Protein AF-A0A7S4QQV4-F1 (afdb_monomer)

Structure (mmCIF, N/CA/C/O backbone):
data_AF-A0A7S4QQV4-F1
#
_entry.id   AF-A0A7S4QQV4-F1
#
loop_
_atom_site.group_PDB
_atom_site.id
_atom_site.type_symbol
_atom_site.label_atom_id
_atom_site.label_alt_id
_atom_site.label_comp_id
_atom_site.label_asym_id
_atom_site.label_entity_id
_atom_site.label_seq_id
_atom_site.pdbx_PDB_ins_code
_atom_site.Cartn_x
_atom_site.Cartn_y
_atom_site.Cartn_z
_atom_site.occupancy
_atom_site.B_iso_or_equiv
_atom_site.auth_seq_id
_atom_site.auth_comp_id
_atom_site.auth_asym_id
_atom_site.auth_atom_id
_atom_site.pdbx_PDB_model_num
ATOM 1 N N . LYS A 1 1 ? 41.616 9.101 17.009 1.00 33.91 1 LYS A N 1
ATOM 2 C CA . LYS A 1 1 ? 41.707 9.325 18.476 1.00 33.91 1 LYS A CA 1
ATOM 3 C C . LYS A 1 1 ? 40.760 8.335 19.153 1.00 33.91 1 LYS A C 1
ATOM 5 O O . LYS A 1 1 ? 39.609 8.286 18.747 1.00 33.91 1 LYS A O 1
ATOM 10 N N . ARG A 1 2 ? 41.244 7.472 20.060 1.00 25.61 2 ARG A N 1
ATOM 11 C CA . ARG A 1 2 ? 40.392 6.509 20.790 1.00 25.61 2 ARG A CA 1
ATOM 12 C C . ARG A 1 2 ? 39.572 7.265 21.840 1.00 25.61 2 ARG A C 1
ATOM 14 O O . ARG A 1 2 ? 40.130 8.108 22.536 1.00 25.61 2 ARG A O 1
ATOM 21 N N . TRP A 1 3 ? 38.277 6.981 21.909 1.00 26.78 3 TRP A N 1
ATOM 22 C CA . TRP A 1 3 ? 37.362 7.561 22.891 1.00 26.78 3 TRP A CA 1
ATOM 23 C C . TRP A 1 3 ? 37.601 6.956 24.286 1.00 26.78 3 TRP A C 1
ATOM 25 O O . TRP A 1 3 ? 37.994 5.788 24.371 1.00 26.78 3 TRP A O 1
ATOM 35 N N . PRO A 1 4 ? 37.379 7.714 25.376 1.00 30.25 4 PRO A N 1
ATOM 36 C CA . PRO A 1 4 ? 37.416 7.167 26.727 1.00 30.25 4 PRO A CA 1
ATOM 37 C C . PRO A 1 4 ? 36.242 6.193 26.959 1.00 30.25 4 PRO A C 1
ATOM 39 O O . PRO A 1 4 ? 35.187 6.337 26.338 1.00 30.25 4 PRO A O 1
ATOM 42 N N . PRO A 1 5 ? 36.400 5.193 27.844 1.00 30.41 5 PRO A N 1
ATOM 43 C CA . PRO A 1 5 ? 35.347 4.228 28.134 1.00 30.41 5 PRO A CA 1
ATOM 44 C C . PRO A 1 5 ? 34.162 4.896 28.846 1.00 30.41 5 PRO A C 1
ATOM 46 O O . PRO A 1 5 ? 34.333 5.555 29.873 1.00 30.41 5 PRO A O 1
ATOM 49 N N . VAL A 1 6 ? 32.955 4.683 28.319 1.00 38.72 6 VAL A N 1
ATOM 50 C CA . VAL A 1 6 ? 31.692 5.091 28.952 1.00 38.72 6 VAL A CA 1
ATOM 51 C C . VAL A 1 6 ? 31.516 4.315 30.264 1.00 38.72 6 VAL A C 1
ATOM 53 O O . VAL A 1 6 ? 31.587 3.083 30.277 1.00 38.72 6 VAL A O 1
ATOM 56 N N . ARG A 1 7 ? 31.306 5.023 31.382 1.00 39.28 7 ARG A N 1
ATOM 57 C CA . ARG A 1 7 ? 30.950 4.408 32.671 1.00 39.28 7 ARG A CA 1
ATOM 58 C C . ARG A 1 7 ? 29.445 4.149 32.695 1.00 39.28 7 ARG A C 1
ATOM 60 O O . ARG A 1 7 ? 28.667 5.071 32.500 1.00 39.28 7 ARG A O 1
ATOM 67 N N . TRP A 1 8 ? 29.054 2.903 32.937 1.00 42.38 8 TRP A N 1
ATOM 68 C CA . TRP A 1 8 ? 27.655 2.530 33.147 1.00 42.38 8 TRP A CA 1
ATOM 69 C C . TRP A 1 8 ? 27.230 2.852 34.589 1.00 42.38 8 TRP A C 1
ATOM 71 O O . TRP A 1 8 ? 28.060 2.695 35.493 1.00 42.38 8 TRP A O 1
ATOM 81 N N . PRO A 1 9 ? 25.965 3.250 34.832 1.00 49.31 9 PRO A N 1
ATOM 82 C CA . PRO A 1 9 ? 25.438 3.401 36.185 1.00 49.31 9 PRO A CA 1
ATOM 83 C C . PRO A 1 9 ? 25.629 2.100 36.970 1.00 49.31 9 PRO A C 1
ATOM 85 O O . PRO A 1 9 ? 25.371 1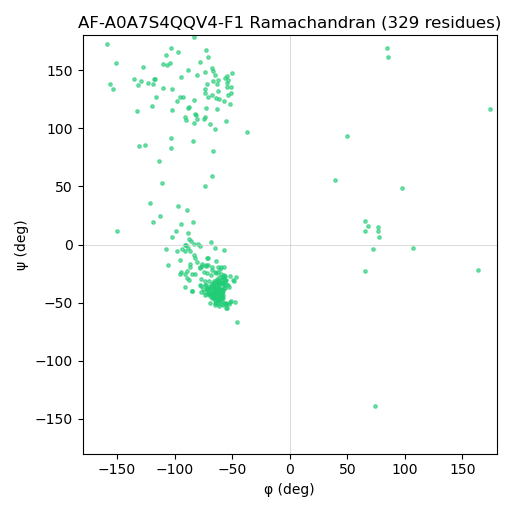.024 36.437 1.00 49.31 9 PRO A O 1
ATOM 88 N N . ALA A 1 10 ? 26.024 2.173 38.245 1.00 51.59 10 ALA A N 1
ATOM 89 C CA . ALA A 1 10 ? 26.296 0.992 39.084 1.00 51.59 10 ALA A CA 1
ATOM 90 C C . ALA A 1 10 ? 25.103 0.014 39.201 1.00 51.59 10 ALA A C 1
ATOM 92 O O . ALA A 1 10 ? 25.276 -1.155 39.530 1.00 51.59 10 ALA A O 1
ATOM 93 N N . GLN A 1 11 ? 23.898 0.499 38.898 1.00 48.03 11 GLN A N 1
ATOM 94 C CA . GLN A 1 11 ? 22.634 -0.241 38.890 1.00 48.03 11 GLN A CA 1
ATOM 95 C C . GLN A 1 11 ? 22.470 -1.124 37.635 1.00 48.03 11 GLN A C 1
ATOM 97 O O . GLN A 1 11 ? 21.681 -2.065 37.627 1.00 48.03 11 GLN A O 1
ATOM 102 N N . CYS A 1 12 ? 23.234 -0.835 36.580 1.00 41.94 12 CYS A N 1
ATOM 103 C CA . CYS A 1 12 ? 23.318 -1.587 35.335 1.00 41.94 12 CYS A CA 1
ATOM 104 C C . CYS A 1 12 ? 24.618 -2.394 35.364 1.00 41.94 12 CYS A C 1
ATOM 106 O O . CYS A 1 12 ? 25.652 -1.948 34.868 1.00 41.94 12 CYS A O 1
ATOM 108 N N . GLY A 1 13 ? 24.601 -3.562 36.013 1.00 44.75 13 GLY A N 1
ATOM 109 C CA . GLY A 1 13 ? 25.763 -4.455 36.041 1.00 44.75 13 GLY A CA 1
ATOM 110 C C . GLY A 1 13 ? 26.326 -4.701 34.632 1.00 44.75 13 GLY A C 1
ATOM 111 O O . GLY A 1 13 ? 25.579 -4.717 33.652 1.00 44.75 13 GLY A O 1
ATOM 112 N N . ARG A 1 14 ? 27.651 -4.885 34.510 1.00 43.28 14 ARG A N 1
ATOM 113 C CA . ARG A 1 14 ? 28.279 -5.242 33.224 1.00 43.28 14 ARG A CA 1
ATOM 114 C C . ARG A 1 14 ? 27.585 -6.493 32.670 1.00 43.28 14 ARG A C 1
ATOM 116 O O . ARG A 1 14 ? 27.496 -7.475 33.409 1.00 43.28 14 ARG A O 1
ATOM 123 N N . PRO A 1 15 ? 27.117 -6.504 31.410 1.00 38.41 15 PRO A N 1
ATOM 124 C CA . PRO A 1 15 ? 26.446 -7.676 30.881 1.00 38.41 15 PRO A CA 1
ATOM 125 C C . PRO A 1 15 ? 27.476 -8.797 30.710 1.00 38.41 15 PRO A C 1
ATOM 127 O O . PRO A 1 15 ? 28.270 -8.798 29.772 1.00 38.41 15 PRO A O 1
ATOM 130 N N . ALA A 1 16 ? 27.459 -9.774 31.617 1.00 35.25 16 ALA A N 1
ATOM 131 C CA . ALA A 1 16 ? 27.785 -11.134 31.221 1.00 35.25 16 ALA A CA 1
ATOM 132 C C . ALA A 1 16 ? 26.724 -11.557 30.192 1.00 35.25 16 ALA A C 1
ATOM 134 O O . ALA A 1 16 ? 25.561 -11.180 30.334 1.00 35.25 16 ALA A O 1
ATOM 135 N N . MET A 1 17 ? 27.108 -12.298 29.150 1.00 30.77 17 MET A N 1
ATOM 136 C CA . MET A 1 17 ? 26.204 -12.809 28.107 1.00 30.77 17 MET A CA 1
ATOM 137 C C . MET A 1 17 ? 25.222 -13.868 28.655 1.00 30.77 17 MET A C 1
ATOM 139 O O . MET A 1 17 ? 25.192 -15.008 28.205 1.00 30.77 17 MET A O 1
ATOM 143 N N . ALA A 1 18 ? 24.416 -13.506 29.648 1.00 33.41 18 ALA A N 1
ATOM 144 C CA . ALA A 1 18 ? 23.331 -14.292 30.204 1.00 33.41 18 ALA A CA 1
ATOM 145 C C . ALA A 1 18 ? 22.087 -13.400 30.298 1.00 33.41 18 ALA A C 1
ATOM 147 O O . ALA A 1 18 ? 22.175 -12.223 30.640 1.00 33.41 18 ALA A O 1
ATOM 148 N N . ARG A 1 19 ? 20.942 -13.978 29.919 1.00 39.19 19 ARG A N 1
ATOM 149 C CA . ARG A 1 19 ? 19.630 -13.350 29.681 1.00 39.19 19 ARG A CA 1
ATOM 150 C C . ARG A 1 19 ? 19.308 -12.205 30.653 1.00 39.19 19 ARG A C 1
ATOM 152 O O . ARG A 1 19 ? 18.774 -12.431 31.734 1.00 39.19 19 ARG A O 1
ATOM 159 N N . VAL A 1 20 ? 19.566 -10.972 30.223 1.00 37.84 20 VAL A N 1
ATOM 160 C CA . VAL A 1 20 ? 19.028 -9.771 30.868 1.00 37.84 20 VAL A CA 1
ATOM 161 C C . VAL A 1 20 ? 17.532 -9.725 30.561 1.00 37.84 20 VAL A C 1
ATOM 163 O O . VAL A 1 20 ? 17.135 -9.851 29.401 1.00 37.84 20 VAL A O 1
ATOM 166 N N . SER A 1 21 ? 16.691 -9.597 31.589 1.00 43.44 21 SER A N 1
ATOM 167 C CA . SER A 1 21 ? 15.247 -9.461 31.387 1.00 43.44 21 SER A CA 1
ATOM 168 C C . SER A 1 21 ? 14.944 -8.151 30.646 1.00 43.44 21 SER A C 1
ATOM 170 O O . SER A 1 21 ? 15.629 -7.137 30.812 1.00 43.44 21 SER A O 1
ATOM 172 N N . THR A 1 22 ? 13.917 -8.164 29.800 1.00 50.66 22 THR A N 1
ATOM 173 C CA . THR A 1 22 ? 13.513 -7.038 28.936 1.00 50.66 22 THR A CA 1
ATOM 174 C C . THR A 1 22 ? 13.233 -5.749 29.718 1.00 50.66 22 THR A C 1
ATOM 176 O O . THR A 1 22 ? 13.536 -4.656 29.235 1.00 50.66 22 THR A O 1
ATOM 179 N N . SER A 1 23 ? 12.754 -5.865 30.959 1.00 48.62 23 SER A N 1
ATOM 180 C CA . SER A 1 23 ? 12.536 -4.734 31.868 1.00 48.62 23 SER A CA 1
ATOM 181 C C . SER A 1 23 ? 13.839 -4.039 32.283 1.00 48.62 23 SER A C 1
ATOM 183 O O . SER A 1 23 ? 13.881 -2.811 32.370 1.00 48.62 23 SER A O 1
ATOM 185 N N . SER A 1 24 ? 14.925 -4.791 32.484 1.00 48.84 24 SER A N 1
ATOM 186 C CA . SER A 1 24 ? 16.225 -4.241 32.892 1.00 48.84 24 SER A CA 1
ATOM 187 C C . SER A 1 24 ? 16.922 -3.481 31.759 1.00 48.84 24 SER A C 1
ATOM 189 O O . SER A 1 24 ? 17.545 -2.451 32.007 1.00 48.84 24 SER A O 1
ATOM 191 N N . ALA A 1 25 ? 16.767 -3.921 30.505 1.00 50.09 25 ALA A N 1
ATOM 192 C CA . ALA A 1 25 ? 17.329 -3.222 29.346 1.00 50.09 25 ALA A CA 1
ATOM 193 C C . ALA A 1 25 ? 16.650 -1.859 29.104 1.00 50.09 25 ALA A C 1
ATOM 195 O O . ALA A 1 25 ? 17.336 -0.849 28.942 1.00 50.09 25 ALA A O 1
ATOM 196 N N . CYS A 1 26 ? 15.311 -1.802 29.157 1.00 51.19 26 CYS A N 1
ATOM 197 C CA . CYS A 1 26 ? 14.565 -0.543 29.046 1.00 51.19 26 CYS A CA 1
ATOM 198 C C . CYS A 1 26 ? 14.906 0.437 30.179 1.00 51.19 26 CYS A C 1
ATOM 200 O O . CYS A 1 26 ? 15.004 1.641 29.939 1.00 51.19 26 CYS A O 1
ATOM 202 N N . LEU A 1 27 ? 15.111 -0.065 31.402 1.00 58.28 27 LEU A N 1
ATOM 203 C CA . LEU A 1 27 ? 15.523 0.761 32.535 1.00 58.28 27 LEU A CA 1
ATOM 204 C C . LEU A 1 27 ? 16.923 1.354 32.316 1.00 58.28 27 LEU A C 1
ATOM 206 O O . LEU A 1 27 ? 17.097 2.559 32.473 1.00 58.28 27 LEU A O 1
ATOM 210 N N . CYS A 1 28 ? 17.896 0.551 31.879 1.00 57.25 28 CYS A N 1
ATOM 211 C CA . CYS A 1 28 ? 19.260 1.029 31.635 1.00 57.25 28 CYS A CA 1
ATOM 212 C C . CYS A 1 28 ? 19.347 2.067 30.509 1.00 57.25 28 CYS A C 1
ATOM 214 O O . CYS A 1 28 ? 20.119 3.015 30.614 1.00 57.25 28 CYS A O 1
ATOM 216 N N . LEU A 1 29 ? 18.520 1.950 29.471 1.00 59.22 29 LEU A N 1
ATOM 217 C CA . LEU A 1 29 ? 18.439 2.936 28.390 1.00 59.22 29 LEU A CA 1
ATOM 218 C C . LEU A 1 29 ? 17.764 4.248 28.808 1.00 59.22 29 LEU A C 1
ATOM 220 O O . LEU A 1 29 ? 18.229 5.324 28.434 1.00 59.22 29 LEU A O 1
ATOM 224 N N . ARG A 1 30 ? 16.720 4.183 29.644 1.00 59.09 30 ARG A N 1
ATOM 225 C CA . ARG A 1 30 ? 16.121 5.380 30.260 1.00 59.09 30 ARG A CA 1
ATOM 226 C C . ARG A 1 30 ? 17.101 6.083 31.195 1.00 59.09 30 ARG A C 1
ATOM 228 O O . ARG A 1 30 ? 17.176 7.308 31.180 1.00 59.09 30 ARG A O 1
ATOM 235 N N . LEU A 1 31 ? 17.869 5.318 31.971 1.00 67.50 31 LEU A N 1
ATOM 236 C CA . LEU A 1 31 ? 18.914 5.858 32.840 1.00 67.50 31 LEU A CA 1
ATOM 237 C C . LEU A 1 31 ? 20.045 6.491 32.022 1.00 67.50 31 LEU A C 1
ATOM 239 O O . LEU A 1 31 ? 20.431 7.612 32.326 1.00 67.50 31 LEU A O 1
ATOM 243 N N . ALA A 1 32 ? 20.502 5.843 30.947 1.00 68.38 32 ALA A N 1
ATOM 244 C CA . ALA A 1 32 ? 21.525 6.390 30.056 1.00 68.38 32 ALA A CA 1
ATOM 245 C C . ALA A 1 32 ? 21.064 7.679 29.351 1.00 68.38 32 ALA A C 1
ATOM 247 O O . ALA A 1 32 ? 21.814 8.650 29.303 1.00 68.38 32 ALA A O 1
ATOM 248 N N . ALA A 1 33 ? 19.817 7.732 28.869 1.00 65.69 33 ALA A N 1
ATOM 249 C CA . ALA A 1 33 ? 19.244 8.944 28.280 1.00 65.69 33 ALA A CA 1
ATOM 250 C C . ALA A 1 33 ? 19.088 10.071 29.316 1.00 65.69 33 ALA A C 1
ATOM 252 O O . ALA A 1 33 ? 19.400 11.225 29.032 1.00 65.69 33 ALA A O 1
ATOM 253 N N . GLY A 1 34 ? 18.658 9.737 30.538 1.00 70.44 34 GLY A N 1
ATOM 254 C CA . GLY A 1 34 ? 18.537 10.695 31.636 1.00 70.44 34 GLY A CA 1
ATOM 255 C C . GLY A 1 34 ? 19.882 11.186 32.182 1.00 70.44 34 GLY A C 1
ATOM 256 O O . GLY A 1 34 ? 19.968 12.317 32.654 1.00 70.44 34 GLY A O 1
ATOM 257 N N . GLU A 1 35 ? 20.934 10.366 32.146 1.00 70.12 35 GLU A N 1
ATOM 258 C CA . GLU A 1 35 ? 22.299 10.787 32.487 1.00 70.12 35 GLU A CA 1
ATOM 259 C C . GLU A 1 35 ? 22.932 11.628 31.380 1.00 70.12 35 GLU A C 1
ATOM 261 O O . GLU A 1 35 ? 23.572 12.627 31.692 1.00 70.12 35 GLU A O 1
ATOM 266 N N . LEU A 1 36 ? 22.690 11.309 30.104 1.00 69.06 36 LEU A N 1
ATOM 267 C CA . LEU A 1 36 ? 23.129 12.142 28.983 1.00 69.06 36 LEU A CA 1
ATOM 268 C C . LEU A 1 36 ? 22.452 13.520 29.010 1.00 69.06 36 LEU A C 1
ATOM 270 O O . LEU A 1 36 ? 23.128 14.536 28.874 1.00 69.06 36 LEU A O 1
ATOM 274 N N . ALA A 1 37 ? 21.139 13.567 29.251 1.00 65.31 37 ALA A N 1
ATOM 275 C CA . ALA A 1 37 ? 20.398 14.820 29.383 1.00 65.31 37 ALA A CA 1
ATOM 276 C C . ALA A 1 37 ? 20.910 15.674 30.558 1.00 65.31 37 ALA A C 1
ATOM 278 O O . ALA A 1 37 ? 21.088 16.880 30.402 1.00 65.31 37 ALA A O 1
ATOM 279 N N . ARG A 1 38 ? 21.209 15.050 31.708 1.00 69.06 38 ARG A N 1
ATOM 280 C CA . ARG A 1 38 ? 21.822 15.734 32.862 1.00 69.06 38 ARG A CA 1
ATOM 281 C C . ARG A 1 38 ? 23.237 16.223 32.560 1.00 69.06 38 ARG A C 1
ATOM 283 O O . ARG A 1 38 ? 23.543 17.379 32.815 1.00 69.06 38 ARG A O 1
ATOM 290 N N . ALA A 1 39 ? 24.073 15.398 31.934 1.00 69.12 39 ALA A N 1
ATOM 291 C CA . ALA A 1 39 ? 25.435 15.781 31.563 1.00 69.12 39 ALA A CA 1
ATOM 292 C C . ALA A 1 39 ? 25.477 16.957 30.566 1.00 69.12 39 ALA A C 1
ATOM 294 O O . ALA A 1 39 ? 26.389 17.785 30.618 1.00 69.12 39 ALA A O 1
ATOM 295 N N . LEU A 1 40 ? 24.486 17.042 29.673 1.00 65.25 40 LEU A N 1
ATOM 296 C CA . LEU A 1 40 ? 24.301 18.177 28.767 1.00 65.25 40 LEU A CA 1
ATOM 297 C C . LEU A 1 40 ? 23.800 19.429 29.505 1.00 65.25 40 LEU A C 1
ATOM 299 O O . LEU A 1 40 ? 24.322 20.513 29.252 1.00 65.25 40 LEU A O 1
ATOM 303 N N . ALA A 1 41 ? 22.843 19.289 30.428 1.00 69.75 41 ALA A N 1
ATOM 304 C CA . ALA A 1 41 ? 22.313 20.401 31.225 1.00 69.75 41 ALA A CA 1
ATOM 305 C C . ALA A 1 41 ? 23.367 21.013 32.165 1.00 69.75 41 ALA A C 1
ATOM 307 O O . ALA A 1 41 ? 23.454 22.233 32.287 1.00 69.75 41 ALA A O 1
ATOM 308 N N . ASP A 1 42 ? 24.212 20.174 32.761 1.00 76.31 42 ASP A N 1
ATOM 309 C CA . ASP A 1 42 ? 25.228 20.589 33.732 1.00 76.31 42 ASP A CA 1
ATOM 310 C C . ASP A 1 42 ? 26.544 21.038 33.062 1.00 76.31 42 ASP A C 1
ATOM 312 O O . ASP A 1 42 ? 27.533 21.315 33.740 1.00 76.31 42 ASP A O 1
ATOM 316 N N . GLY A 1 43 ? 26.604 21.065 31.723 1.00 70.44 43 GLY A N 1
ATOM 317 C CA . GLY A 1 43 ? 27.800 21.456 30.964 1.00 70.44 43 GLY A CA 1
ATOM 318 C C . GLY A 1 43 ? 28.999 20.509 31.127 1.00 70.44 43 GLY A C 1
ATOM 319 O O . GLY A 1 43 ? 30.109 20.833 30.703 1.00 70.44 43 GLY A O 1
ATOM 320 N N . THR A 1 44 ? 28.795 19.331 31.724 1.00 73.94 44 THR A N 1
ATOM 321 C CA . THR A 1 44 ? 29.854 18.347 32.009 1.00 73.94 44 THR A CA 1
ATOM 322 C C . THR A 1 44 ? 30.195 17.474 30.802 1.00 73.94 44 THR A C 1
ATOM 324 O O . THR A 1 44 ? 31.249 16.836 30.780 1.00 73.94 44 THR A O 1
ATOM 327 N N . ALA A 1 45 ? 29.380 17.511 29.743 1.00 70.44 45 ALA A N 1
ATOM 328 C CA . ALA A 1 45 ? 29.677 16.939 28.429 1.00 70.44 45 ALA A CA 1
ATOM 329 C C . ALA A 1 45 ? 30.723 17.770 27.646 1.00 70.44 45 ALA A C 1
ATOM 331 O O . ALA A 1 45 ? 30.524 18.133 26.484 1.00 70.44 45 ALA A O 1
ATOM 332 N N . ALA A 1 46 ? 31.851 18.090 28.290 1.00 53.62 46 ALA A N 1
ATOM 333 C CA . ALA A 1 46 ? 32.950 18.888 27.755 1.00 53.62 46 ALA A CA 1
ATOM 334 C C . ALA A 1 46 ? 33.652 18.152 26.596 1.00 53.62 46 ALA A C 1
ATOM 336 O O . ALA A 1 46 ? 34.677 17.497 26.757 1.00 53.62 46 ALA A O 1
ATOM 337 N N . GLY A 1 47 ? 33.059 18.226 25.410 1.00 61.59 47 GLY A N 1
ATOM 338 C CA . GLY A 1 47 ? 33.534 17.547 24.204 1.00 61.59 47 GLY A CA 1
ATOM 339 C C . GLY A 1 47 ? 32.485 17.460 23.098 1.00 61.59 47 GLY A C 1
ATOM 340 O O . GLY A 1 47 ? 32.856 17.367 21.934 1.00 61.59 47 GLY A O 1
ATOM 341 N N . LEU A 1 48 ? 31.199 17.566 23.444 1.00 56.72 48 LEU A N 1
ATOM 342 C CA . LEU A 1 48 ? 30.084 17.588 22.499 1.00 56.72 48 LEU A CA 1
ATOM 343 C C . LEU A 1 48 ? 29.595 19.034 22.358 1.00 56.72 48 LEU A C 1
ATOM 345 O O . LEU A 1 48 ? 28.798 19.504 23.164 1.00 56.72 48 LEU A O 1
ATOM 349 N N . ARG A 1 49 ? 30.123 19.787 21.385 1.00 52.12 49 ARG A N 1
ATOM 350 C CA . ARG A 1 49 ? 29.656 21.159 21.111 1.00 52.12 49 ARG A CA 1
ATOM 351 C C . ARG A 1 49 ? 28.748 21.173 19.882 1.00 52.12 49 ARG A C 1
ATOM 353 O O . ARG A 1 49 ? 29.119 20.649 18.841 1.00 52.12 49 ARG A O 1
ATOM 360 N N . GLY A 1 50 ? 27.612 21.863 19.979 1.00 63.78 50 GLY A N 1
ATOM 361 C CA . GLY A 1 50 ? 26.765 22.198 18.829 1.00 63.78 50 GLY A CA 1
ATOM 362 C C . GLY A 1 50 ? 25.954 21.025 18.269 1.00 63.78 50 GLY A C 1
ATOM 363 O O . GLY A 1 50 ? 25.380 20.249 19.032 1.00 63.78 50 GLY A O 1
ATOM 364 N N . ALA A 1 51 ? 25.885 20.935 16.935 1.00 51.81 51 ALA A N 1
ATOM 365 C CA . ALA A 1 51 ? 25.041 20.001 16.179 1.00 51.81 51 ALA A CA 1
ATOM 366 C C . ALA A 1 51 ? 25.182 18.526 16.611 1.00 51.81 51 ALA A C 1
ATOM 368 O O . ALA A 1 51 ? 24.205 17.787 16.540 1.00 51.81 51 ALA A O 1
ATOM 369 N N . ASP A 1 52 ? 26.338 18.126 17.148 1.00 62.31 52 ASP A N 1
ATOM 370 C CA . ASP A 1 52 ? 26.595 16.763 17.628 1.00 62.31 52 ASP A CA 1
ATOM 371 C C . ASP A 1 52 ? 25.750 16.380 18.855 1.00 62.31 52 ASP A C 1
ATOM 373 O O . ASP A 1 52 ? 25.349 15.228 18.993 1.00 62.31 52 ASP A O 1
ATOM 377 N N . ALA A 1 53 ? 25.439 17.328 19.747 1.00 58.66 53 ALA A N 1
ATOM 378 C CA . ALA A 1 53 ? 24.626 17.053 20.935 1.00 58.66 53 ALA A CA 1
ATOM 379 C C . ALA A 1 53 ? 23.132 16.929 20.595 1.00 58.66 53 ALA A C 1
ATOM 381 O O . ALA A 1 53 ? 22.466 16.030 21.102 1.00 58.66 53 ALA A O 1
ATOM 382 N N . ALA A 1 54 ? 22.622 17.794 19.710 1.00 58.09 54 ALA A N 1
ATOM 383 C CA . ALA A 1 54 ? 21.251 17.700 19.204 1.00 58.09 54 ALA A CA 1
ATOM 384 C C . ALA A 1 54 ? 21.053 16.401 18.409 1.00 58.09 54 ALA A C 1
ATOM 386 O O . ALA A 1 54 ? 20.126 15.648 18.684 1.00 58.09 54 ALA A O 1
ATOM 387 N N . HIS A 1 55 ? 22.006 16.072 17.532 1.00 63.75 55 HIS A N 1
ATOM 388 C CA . HIS A 1 55 ? 21.992 14.826 16.775 1.00 63.75 55 HIS A CA 1
ATOM 389 C C . HIS A 1 55 ? 22.048 13.585 17.681 1.00 63.75 55 HIS A C 1
ATOM 391 O O . HIS A 1 55 ? 21.338 12.614 17.439 1.00 63.75 55 HIS A O 1
ATOM 397 N N . LEU A 1 56 ? 22.833 13.608 18.766 1.00 59.84 56 LEU A N 1
ATOM 398 C CA . LEU A 1 56 ? 22.854 12.513 19.744 1.00 59.84 56 LEU A CA 1
ATOM 399 C C . LEU A 1 56 ? 21.557 12.402 20.555 1.00 59.84 56 LEU A C 1
ATOM 401 O O . LEU A 1 56 ? 21.149 11.285 20.865 1.00 59.84 56 LEU A O 1
ATOM 405 N N . ILE A 1 57 ? 20.904 13.516 20.900 1.00 63.81 57 ILE A N 1
ATOM 406 C CA . ILE A 1 57 ? 19.578 13.497 21.540 1.00 63.81 57 ILE A CA 1
ATOM 407 C C . ILE A 1 57 ? 18.549 12.862 20.601 1.00 63.81 57 ILE A C 1
ATOM 409 O O . ILE A 1 57 ? 17.792 12.000 21.049 1.00 63.81 57 ILE A O 1
ATOM 413 N N . ASP A 1 58 ? 18.567 13.225 19.319 1.00 60.81 58 ASP A N 1
ATOM 414 C CA . ASP A 1 58 ? 17.678 12.651 18.307 1.00 60.81 58 ASP A CA 1
ATOM 415 C C . ASP A 1 58 ? 17.938 11.144 18.145 1.00 60.81 58 ASP A C 1
ATOM 417 O O . ASP A 1 58 ? 17.012 10.344 18.282 1.00 60.81 58 ASP A O 1
ATOM 421 N N . ILE A 1 59 ? 19.206 10.728 18.017 1.00 64.62 59 ILE A N 1
ATOM 422 C CA . ILE A 1 59 ? 19.602 9.308 17.947 1.00 64.62 59 ILE A CA 1
ATOM 423 C C . ILE A 1 59 ? 19.149 8.535 19.196 1.00 64.62 59 ILE A C 1
ATOM 425 O O . ILE A 1 59 ? 18.631 7.421 19.094 1.00 64.62 59 ILE A O 1
ATOM 429 N N . VAL A 1 60 ? 19.343 9.089 20.398 1.00 65.25 60 VAL A N 1
ATOM 430 C CA . VAL A 1 60 ? 18.936 8.430 21.651 1.00 65.25 60 VAL A CA 1
ATOM 431 C C . VAL A 1 60 ? 17.411 8.374 21.774 1.00 65.25 60 VAL A C 1
ATOM 433 O O . VAL A 1 60 ? 16.880 7.366 22.246 1.00 65.25 60 VAL A O 1
ATOM 436 N N . GLY A 1 61 ? 16.700 9.414 21.332 1.00 64.94 61 GLY A N 1
ATOM 437 C CA . GLY A 1 61 ? 15.241 9.448 21.255 1.00 64.94 61 GLY A CA 1
ATOM 438 C C . GLY A 1 61 ? 14.693 8.371 20.319 1.00 64.94 61 GLY A C 1
ATOM 439 O O . GLY A 1 61 ? 13.825 7.588 20.718 1.00 64.94 61 GLY A O 1
ATOM 440 N N . GLU A 1 62 ? 15.265 8.259 19.122 1.00 55.22 62 GLU A N 1
ATOM 441 C CA . GLU A 1 62 ? 14.924 7.232 18.139 1.00 55.22 62 GLU A CA 1
ATOM 442 C C . GLU A 1 62 ? 15.203 5.820 18.659 1.00 55.22 62 GLU A C 1
ATOM 444 O O . GLU A 1 62 ? 14.323 4.960 18.600 1.00 55.22 62 GLU A O 1
ATOM 449 N N . LEU A 1 63 ? 16.387 5.564 19.229 1.00 58.53 63 LEU A N 1
ATOM 450 C CA . LEU A 1 63 ? 16.748 4.250 19.776 1.00 58.53 63 LEU A CA 1
ATOM 451 C C . LEU A 1 63 ? 15.848 3.842 20.953 1.00 58.53 63 LEU A C 1
ATOM 453 O O . LEU A 1 63 ? 15.420 2.686 21.028 1.00 58.53 63 LEU A O 1
ATOM 457 N N . ASN A 1 64 ? 15.510 4.778 21.848 1.00 60.78 64 ASN A N 1
ATOM 458 C CA . ASN A 1 64 ? 14.581 4.519 22.949 1.00 60.78 64 ASN A CA 1
ATOM 459 C C . ASN A 1 64 ? 13.177 4.193 22.450 1.00 60.78 64 ASN A C 1
ATOM 461 O O . ASN A 1 64 ? 12.544 3.271 22.967 1.00 60.78 64 ASN A O 1
ATOM 465 N N . HIS A 1 65 ? 12.690 4.921 21.448 1.00 56.91 65 HIS A N 1
ATOM 466 C CA . HIS A 1 65 ? 11.385 4.659 20.861 1.00 56.91 65 HIS A CA 1
ATOM 467 C C . HIS A 1 65 ? 11.369 3.318 20.113 1.00 56.91 65 HIS A C 1
ATOM 469 O O . HIS A 1 65 ? 10.445 2.532 20.306 1.00 56.91 65 HIS A O 1
ATOM 475 N N . LYS A 1 66 ? 12.421 2.993 19.347 1.00 59.19 66 LYS A N 1
ATOM 476 C CA . LYS A 1 66 ? 12.581 1.699 18.657 1.00 59.19 66 LYS A CA 1
ATOM 477 C C . LYS A 1 66 ? 12.525 0.527 19.636 1.00 59.19 66 LYS A C 1
ATOM 479 O O . LYS A 1 66 ? 11.728 -0.390 19.446 1.00 59.19 66 LYS A O 1
ATOM 484 N N . LEU A 1 67 ? 13.300 0.579 20.720 1.00 64.75 67 LEU A N 1
ATOM 485 C CA . LEU A 1 67 ? 13.307 -0.476 21.738 1.00 64.75 67 LEU A CA 1
ATOM 486 C C . LEU A 1 67 ? 11.998 -0.532 22.526 1.00 64.75 67 LEU A C 1
ATOM 488 O O . LEU A 1 67 ? 11.513 -1.623 22.823 1.00 64.75 67 LEU A O 1
ATOM 492 N N . LEU A 1 68 ? 11.381 0.617 22.811 1.00 65.75 68 LEU A N 1
ATOM 493 C CA . LEU A 1 68 ? 10.048 0.668 23.406 1.00 65.75 68 LEU A CA 1
ATOM 494 C C . LEU A 1 68 ? 9.012 0.005 22.492 1.00 65.75 68 LEU A C 1
ATOM 496 O O . LEU A 1 68 ? 8.191 -0.759 22.986 1.00 65.75 68 LEU A O 1
ATOM 500 N N . MET A 1 69 ? 9.064 0.245 21.180 1.00 61.66 69 MET A N 1
ATOM 501 C CA . MET A 1 69 ? 8.116 -0.324 20.224 1.00 61.66 69 MET A CA 1
ATOM 502 C C . MET A 1 69 ? 8.350 -1.807 19.979 1.00 61.66 69 MET A C 1
ATOM 504 O O . MET A 1 69 ? 7.384 -2.563 19.988 1.00 61.66 69 MET A O 1
ATOM 508 N N . GLU A 1 70 ? 9.594 -2.265 19.823 1.00 64.94 70 GLU A N 1
ATOM 509 C CA . GLU A 1 70 ? 9.868 -3.703 19.763 1.00 64.94 70 GLU A CA 1
ATOM 510 C C . GLU A 1 70 ? 9.390 -4.410 21.034 1.00 64.94 70 GLU A C 1
ATOM 512 O O . GLU A 1 70 ? 8.794 -5.483 20.947 1.00 64.94 70 GLU A O 1
ATOM 517 N N . ASN A 1 71 ? 9.588 -3.797 22.203 1.00 66.75 71 ASN A N 1
ATOM 518 C CA . ASN A 1 71 ? 9.125 -4.355 23.468 1.00 66.75 71 ASN A CA 1
ATOM 519 C C . ASN A 1 71 ? 7.601 -4.324 23.588 1.00 66.75 71 ASN A C 1
ATOM 521 O O . ASN A 1 71 ? 7.026 -5.343 23.948 1.00 66.75 71 ASN A O 1
ATOM 525 N N . LEU A 1 72 ? 6.930 -3.229 23.222 1.00 65.94 72 LEU A N 1
ATOM 526 C CA . LEU A 1 72 ? 5.466 -3.151 23.195 1.00 65.94 72 LEU A CA 1
ATOM 527 C C . LEU A 1 72 ? 4.881 -4.194 22.239 1.00 65.94 72 LEU A C 1
ATOM 529 O O . LEU A 1 72 ? 3.999 -4.957 22.617 1.00 65.94 72 LEU A O 1
ATOM 533 N N . LEU A 1 73 ? 5.439 -4.305 21.033 1.00 64.88 73 LEU A N 1
ATOM 534 C CA . LEU A 1 73 ? 5.022 -5.268 20.015 1.00 64.88 73 LEU A CA 1
ATOM 535 C C . LEU A 1 73 ? 5.381 -6.718 20.354 1.00 64.88 73 LEU A C 1
ATOM 537 O O . LEU A 1 73 ? 4.816 -7.625 19.739 1.00 64.88 73 LEU A O 1
ATOM 541 N N . ARG A 1 74 ? 6.304 -6.971 21.284 1.00 66.69 74 ARG A N 1
ATOM 542 C CA . ARG A 1 74 ? 6.593 -8.314 21.816 1.00 66.69 74 ARG A CA 1
ATOM 543 C C . ARG A 1 74 ? 5.828 -8.615 23.097 1.00 66.69 74 ARG A C 1
ATOM 545 O O . ARG A 1 74 ? 5.619 -9.785 23.385 1.00 66.69 74 ARG A O 1
ATOM 552 N N . SER A 1 75 ? 5.416 -7.591 23.830 1.00 67.88 75 SER A N 1
ATOM 553 C CA . SER A 1 75 ? 4.671 -7.738 25.069 1.00 67.88 75 SER A CA 1
ATOM 554 C C . SER A 1 75 ? 3.200 -8.062 24.821 1.00 67.88 75 SER A C 1
ATOM 556 O O . SER A 1 75 ? 2.618 -7.676 23.801 1.00 67.88 75 SER A O 1
ATOM 558 N N . ASP A 1 76 ? 2.591 -8.670 25.831 1.00 73.56 76 ASP A N 1
ATOM 559 C CA . ASP A 1 76 ? 1.151 -8.926 25.929 1.00 73.56 76 ASP A CA 1
ATOM 560 C C . ASP A 1 76 ? 0.339 -7.615 26.019 1.00 73.56 76 ASP A C 1
ATOM 562 O O . ASP A 1 76 ? -0.886 -7.619 26.011 1.00 73.56 76 ASP A O 1
ATOM 566 N N . HIS A 1 77 ? 0.995 -6.445 26.063 1.00 73.19 77 HIS A N 1
ATOM 567 C CA . HIS A 1 77 ? 0.327 -5.140 26.104 1.00 73.19 77 HIS A CA 1
ATOM 568 C C . HIS A 1 77 ? -0.536 -4.858 24.861 1.00 73.19 77 HIS A C 1
ATOM 570 O O . HIS A 1 77 ? -1.470 -4.057 24.912 1.00 73.19 77 HIS A O 1
ATOM 576 N N . MET A 1 78 ? -0.230 -5.517 23.739 1.00 73.38 78 MET A N 1
ATOM 577 C CA . MET A 1 78 ? -0.996 -5.399 22.493 1.00 73.38 78 MET A CA 1
ATOM 578 C C . MET A 1 78 ? -2.113 -6.442 22.389 1.00 73.38 78 MET A C 1
ATOM 580 O O . MET A 1 78 ? -2.847 -6.459 21.397 1.00 73.38 78 MET A O 1
ATOM 584 N N . ASP A 1 79 ? -2.254 -7.308 23.387 1.00 82.19 79 ASP A N 1
ATOM 585 C CA . ASP A 1 79 ? -3.277 -8.338 23.396 1.00 82.19 79 ASP A CA 1
ATOM 586 C C . ASP A 1 79 ? -4.656 -7.708 23.625 1.00 82.19 79 ASP A C 1
ATOM 588 O O . ASP A 1 79 ? -4.845 -6.750 24.375 1.00 82.19 79 ASP A O 1
ATOM 592 N N . GLY A 1 80 ? -5.635 -8.194 22.872 1.00 82.56 80 GLY A N 1
ATOM 593 C CA . GLY A 1 80 ? -6.974 -7.627 22.771 1.00 82.56 80 GLY A CA 1
ATOM 594 C C . GLY A 1 80 ? -7.059 -6.313 21.989 1.00 82.56 80 GLY A C 1
ATOM 595 O O . GLY A 1 80 ? -8.171 -5.833 21.784 1.00 82.56 80 GLY A O 1
ATOM 596 N N . LYS A 1 81 ? -5.938 -5.731 21.535 1.00 83.94 81 LYS A N 1
ATOM 597 C CA . LYS A 1 81 ? -5.926 -4.445 20.821 1.00 83.94 81 LYS A CA 1
ATOM 598 C C . LYS A 1 81 ? -6.101 -4.606 19.312 1.00 83.94 81 LYS A C 1
ATOM 600 O O . LYS A 1 81 ? -5.669 -5.599 18.718 1.00 83.94 81 LYS A O 1
ATOM 605 N N . LEU A 1 82 ? -6.702 -3.588 18.690 1.00 87.38 82 LEU A N 1
ATOM 606 C CA . LEU A 1 82 ? -6.796 -3.471 17.239 1.00 87.38 82 LEU A CA 1
ATOM 607 C C . LEU A 1 82 ? -5.571 -2.736 16.682 1.00 87.38 82 LEU A C 1
ATOM 609 O O . LEU A 1 82 ? -5.337 -1.557 16.942 1.00 87.38 82 LEU A O 1
ATOM 613 N N . LEU A 1 83 ? -4.815 -3.443 15.854 1.00 87.12 83 LEU A N 1
ATOM 614 C CA . LEU A 1 83 ? -3.649 -2.944 15.145 1.00 87.12 83 LEU A CA 1
ATOM 615 C C . LEU A 1 83 ? -4.040 -2.568 13.725 1.00 87.12 83 LEU A C 1
ATOM 617 O O . LEU A 1 83 ? -4.526 -3.404 12.961 1.00 87.12 83 LEU A O 1
ATOM 621 N N . PHE A 1 84 ? -3.780 -1.324 13.350 1.00 88.19 84 PHE A N 1
ATOM 622 C CA . PHE A 1 84 ? -3.916 -0.884 11.976 1.00 88.19 84 PHE A CA 1
ATOM 623 C C . PHE A 1 84 ? -2.593 -1.061 11.241 1.00 88.19 84 PHE A C 1
ATOM 625 O O . PHE A 1 84 ? -1.631 -0.340 11.502 1.00 88.19 84 PHE A O 1
ATOM 632 N N . ILE A 1 85 ? -2.539 -2.012 10.311 1.00 88.94 85 ILE A N 1
ATOM 633 C CA . ILE A 1 85 ? -1.352 -2.236 9.489 1.00 88.94 85 ILE A CA 1
ATOM 634 C C . ILE A 1 85 ? -1.351 -1.203 8.362 1.00 88.94 85 ILE A C 1
ATOM 636 O O . ILE A 1 85 ? -2.154 -1.275 7.426 1.00 88.94 85 ILE A O 1
ATOM 640 N N . HIS A 1 86 ? -0.443 -0.233 8.445 1.00 88.88 86 HIS A N 1
ATOM 641 C CA . HIS A 1 86 ?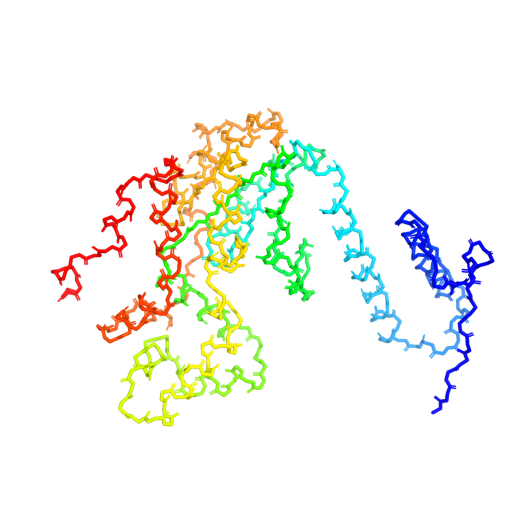 -0.214 0.715 7.369 1.00 88.88 86 HIS A CA 1
ATOM 642 C C . HIS A 1 86 ? 0.549 0.026 6.242 1.00 88.88 86 HIS A C 1
ATOM 644 O O . HIS A 1 86 ? 1.742 -0.257 6.340 1.00 88.88 86 HIS A O 1
ATOM 650 N N . ILE A 1 87 ? -0.149 -0.220 5.137 1.00 90.94 87 ILE A N 1
ATOM 651 C CA . ILE A 1 87 ? 0.488 -0.681 3.912 1.00 90.94 87 ILE A CA 1
ATOM 652 C C . ILE A 1 87 ? 0.819 0.543 3.062 1.00 90.94 87 ILE A C 1
ATOM 654 O O . ILE A 1 87 ? -0.037 1.380 2.760 1.00 90.94 87 ILE A O 1
ATOM 658 N N . GLY A 1 88 ? 2.081 0.651 2.649 1.00 90.62 88 GLY A N 1
ATOM 659 C CA . GLY A 1 88 ? 2.541 1.777 1.848 1.00 90.62 88 GLY A CA 1
ATOM 660 C C . GLY A 1 88 ? 1.635 1.997 0.634 1.00 90.62 88 GLY A C 1
ATOM 661 O O . GLY A 1 88 ? 1.342 1.073 -0.126 1.00 90.62 88 GLY A O 1
ATOM 662 N N . LYS A 1 89 ? 1.204 3.248 0.443 1.00 93.19 89 LYS A N 1
ATOM 663 C CA . LYS A 1 89 ? 0.414 3.719 -0.713 1.00 93.19 89 LYS A CA 1
ATOM 664 C C . LYS A 1 89 ? -1.026 3.194 -0.823 1.00 93.19 89 LYS A C 1
ATOM 666 O O . LYS A 1 89 ? -1.654 3.423 -1.865 1.00 93.19 89 LYS A O 1
ATOM 671 N N . THR A 1 90 ? -1.591 2.631 0.244 1.00 94.38 90 THR A N 1
ATOM 672 C CA . THR A 1 90 ? -3.011 2.222 0.320 1.00 94.38 90 THR A CA 1
ATOM 673 C C . THR A 1 90 ? -3.904 3.269 1.004 1.00 94.38 90 THR A C 1
ATOM 675 O O . THR A 1 90 ? -4.859 2.966 1.706 1.00 94.38 90 THR A O 1
ATOM 678 N N . GLY A 1 91 ? -3.573 4.555 0.830 1.00 90.00 91 GLY A N 1
ATOM 679 C CA . GLY A 1 91 ? -4.384 5.658 1.360 1.00 90.00 91 GLY A CA 1
ATOM 680 C C . GLY A 1 91 ? -4.221 5.925 2.858 1.00 90.00 91 GLY A C 1
ATOM 681 O O . GLY A 1 91 ? -4.904 6.797 3.383 1.00 90.00 91 GLY A O 1
ATOM 682 N N . GLY A 1 92 ? -3.287 5.264 3.548 1.00 88.31 92 GLY A N 1
ATOM 683 C CA . GLY A 1 92 ? -3.178 5.382 5.003 1.00 88.31 92 GLY A CA 1
ATOM 684 C C . GLY A 1 92 ? -2.949 6.800 5.545 1.00 88.31 92 GLY A C 1
ATOM 685 O O . GLY A 1 92 ? -3.424 7.088 6.635 1.00 88.31 92 GLY A O 1
ATOM 686 N N . THR A 1 93 ? -2.326 7.728 4.801 1.00 83.94 93 THR A N 1
ATOM 687 C CA . THR A 1 93 ? -2.277 9.138 5.245 1.00 83.94 93 THR A CA 1
ATOM 688 C C . THR A 1 93 ? -3.653 9.802 5.238 1.00 83.94 93 THR A C 1
ATOM 690 O O . THR A 1 93 ? -3.945 10.573 6.144 1.00 83.94 93 THR A O 1
ATOM 693 N N . ALA A 1 94 ? -4.482 9.521 4.226 1.00 86.00 94 ALA A N 1
ATOM 694 C CA . ALA A 1 94 ? -5.848 10.036 4.168 1.00 86.00 94 ALA A CA 1
ATOM 695 C C . ALA A 1 94 ? -6.655 9.443 5.325 1.00 86.00 94 ALA A C 1
ATOM 697 O O . ALA A 1 94 ? -7.170 10.192 6.140 1.00 86.00 94 ALA A O 1
ATOM 698 N N . ILE A 1 95 ? -6.637 8.115 5.472 1.00 87.62 95 ILE A N 1
ATOM 699 C CA . ILE A 1 95 ? -7.317 7.409 6.567 1.00 87.62 95 ILE A CA 1
ATOM 700 C C . ILE A 1 95 ? -6.902 7.990 7.921 1.00 87.62 95 ILE A C 1
ATOM 702 O O . ILE A 1 95 ? -7.772 8.378 8.691 1.00 87.62 95 ILE A O 1
ATOM 706 N N . LYS A 1 96 ? -5.590 8.124 8.183 1.00 84.12 96 LYS A N 1
ATOM 707 C CA . LYS A 1 96 ? -5.067 8.727 9.417 1.00 84.12 96 LYS A CA 1
ATOM 708 C C . LYS A 1 96 ? -5.630 10.128 9.626 1.00 84.12 96 LYS A C 1
ATOM 710 O O . LYS A 1 96 ? -6.110 10.406 10.713 1.00 84.12 96 LYS A O 1
ATOM 715 N N . ALA A 1 97 ? -5.556 11.001 8.622 1.00 82.69 97 ALA A N 1
ATOM 716 C CA . ALA A 1 97 ? -6.041 12.371 8.748 1.00 82.69 97 ALA A CA 1
ATOM 717 C C . ALA A 1 97 ? -7.532 12.413 9.105 1.00 82.69 97 ALA A C 1
ATOM 719 O O . ALA A 1 97 ? -7.921 13.201 9.961 1.00 82.69 97 ALA A O 1
ATOM 720 N N . CYS A 1 98 ? -8.340 11.533 8.505 1.00 84.56 98 CYS A N 1
ATOM 721 C CA . CYS A 1 98 ? -9.764 11.509 8.787 1.00 84.56 98 CYS A CA 1
ATOM 722 C C . CYS A 1 98 ? -10.054 10.885 10.192 1.00 84.56 98 CYS A C 1
ATOM 724 O O . CYS A 1 98 ? -10.862 11.424 10.940 1.00 84.56 98 CYS A O 1
ATOM 726 N N . ILE A 1 99 ? -9.381 9.803 10.626 1.00 85.25 99 ILE A N 1
ATOM 727 C CA . ILE A 1 99 ? -9.708 9.128 11.911 1.00 85.25 99 ILE A CA 1
ATOM 728 C C . ILE A 1 99 ? -8.961 9.659 13.141 1.00 85.25 99 ILE A C 1
ATOM 730 O O . ILE A 1 99 ? -9.484 9.557 14.246 1.00 85.25 99 ILE A O 1
ATOM 734 N N . ALA A 1 100 ? -7.746 10.196 12.988 1.00 84.62 100 ALA A N 1
ATOM 735 C CA . ALA A 1 100 ? -6.866 10.528 14.113 1.00 84.62 100 ALA A CA 1
ATOM 736 C C . ALA A 1 100 ? -7.465 11.486 15.156 1.00 84.62 100 ALA A C 1
ATOM 738 O O . ALA A 1 100 ? -7.220 11.246 16.339 1.00 84.62 100 ALA A O 1
ATOM 739 N N . PRO A 1 101 ? -8.264 12.507 14.782 1.00 86.88 101 PRO A N 1
ATOM 740 C CA . PRO A 1 101 ? -8.927 13.375 15.758 1.00 86.88 101 PRO A CA 1
ATOM 741 C C . PRO A 1 101 ? -9.887 12.635 16.699 1.00 86.88 101 PRO A C 1
ATOM 743 O O . PRO A 1 101 ? -10.204 13.134 17.772 1.00 86.88 101 PRO A O 1
ATOM 746 N N . TRP A 1 102 ? -10.344 11.448 16.296 1.00 89.12 102 TRP A N 1
ATOM 747 C CA . TRP A 1 102 ? -11.370 10.674 16.988 1.00 89.12 102 TRP A CA 1
ATOM 748 C C . TRP A 1 102 ? -10.821 9.445 17.704 1.00 89.12 102 TRP A C 1
ATOM 750 O O . TRP A 1 102 ? -11.588 8.731 18.343 1.00 89.12 102 TRP A O 1
ATOM 760 N N . LEU A 1 103 ? -9.525 9.158 17.578 1.00 87.94 103 LEU A N 1
ATOM 761 C CA . LEU A 1 103 ? -8.928 7.974 18.180 1.00 87.94 103 LEU A CA 1
ATOM 762 C C . LEU A 1 103 ? -8.782 8.136 19.693 1.00 87.94 103 LEU A C 1
ATOM 764 O O . LEU A 1 103 ? -8.190 9.095 20.189 1.00 87.94 103 LEU A O 1
ATOM 768 N N . ASN A 1 104 ? -9.241 7.128 20.426 1.00 85.75 104 ASN A N 1
ATOM 769 C CA . ASN A 1 104 ? -8.922 6.964 21.832 1.00 85.75 104 ASN A CA 1
ATOM 770 C C . ASN A 1 104 ? -7.569 6.250 21.966 1.00 85.75 104 ASN A C 1
ATOM 772 O O . ASN A 1 104 ? -7.491 5.020 22.042 1.00 85.75 104 ASN A O 1
ATOM 776 N N . TRP A 1 105 ? -6.488 7.032 22.001 1.00 79.44 105 TRP A N 1
ATOM 777 C CA . TRP A 1 105 ? -5.116 6.516 22.077 1.00 79.44 105 TRP A CA 1
ATOM 778 C C . TRP A 1 105 ? -4.862 5.629 23.304 1.00 79.44 105 TRP A C 1
ATOM 780 O O . TRP A 1 105 ? -4.082 4.683 23.219 1.00 79.44 105 TRP A O 1
ATOM 790 N N . ALA A 1 106 ? -5.574 5.853 24.414 1.00 76.88 106 ALA A N 1
ATOM 791 C CA . ALA A 1 106 ? -5.464 5.023 25.613 1.00 76.88 106 ALA A CA 1
ATOM 792 C C . ALA A 1 106 ? -6.095 3.628 25.440 1.00 76.88 106 ALA A C 1
ATOM 794 O O . ALA A 1 106 ? -5.705 2.675 26.118 1.00 76.88 106 ALA A O 1
ATOM 795 N N . LYS A 1 107 ? -7.065 3.475 24.527 1.00 71.88 107 LYS A N 1
ATOM 796 C CA . LYS A 1 107 ? -7.781 2.207 24.319 1.00 71.88 107 LYS A CA 1
ATOM 797 C C . LYS A 1 107 ? -7.186 1.317 23.229 1.00 71.88 107 LYS A C 1
ATOM 799 O O . LYS A 1 107 ? -7.540 0.141 23.176 1.00 71.88 107 LYS A O 1
ATOM 804 N N . GLY A 1 108 ? -6.153 1.781 22.525 1.00 59.59 108 GLY A N 1
ATOM 805 C CA . GLY A 1 108 ? -5.215 0.907 21.818 1.00 59.59 108 GLY A CA 1
ATOM 806 C C . GLY A 1 108 ? -5.497 0.716 20.334 1.00 59.59 108 GLY A C 1
ATOM 807 O O . GLY A 1 108 ? -5.463 -0.411 19.845 1.00 59.59 108 GLY A O 1
ATOM 808 N N . PHE A 1 109 ? -5.711 1.820 19.618 1.00 69.69 109 PHE A N 1
ATOM 809 C CA . PHE A 1 109 ? -5.483 1.848 18.178 1.00 69.69 109 PHE A CA 1
ATOM 810 C C . PHE A 1 109 ? -4.031 2.211 17.896 1.00 69.69 109 PHE A C 1
ATOM 812 O O . PHE A 1 109 ? -3.576 3.307 18.225 1.00 69.69 109 PHE A O 1
ATOM 819 N N . TRP A 1 110 ? -3.319 1.297 17.251 1.00 70.31 110 TRP A N 1
ATOM 820 C CA . TRP A 1 110 ? -1.921 1.500 16.900 1.00 70.31 110 TRP A CA 1
ATOM 821 C C . TRP A 1 110 ? -1.765 1.416 15.393 1.00 70.31 110 TRP A C 1
ATOM 823 O O . TRP A 1 110 ? -2.059 0.385 14.790 1.00 70.31 110 TRP A O 1
ATOM 833 N N . VAL A 1 111 ? -1.308 2.510 14.787 1.00 68.56 111 VAL A N 1
ATOM 834 C CA . VAL A 1 111 ? -0.910 2.516 13.380 1.00 68.56 111 VAL A CA 1
ATOM 835 C C . VAL A 1 111 ? 0.503 1.980 13.311 1.00 68.56 111 VAL A C 1
ATOM 837 O O . VAL A 1 111 ? 1.425 2.631 13.790 1.00 68.56 111 VAL A O 1
ATOM 840 N N . VAL A 1 112 ? 0.674 0.808 12.716 1.00 67.19 112 VAL A N 1
ATOM 841 C CA . VAL A 1 112 ? 1.999 0.238 12.518 1.00 67.19 112 VAL A CA 1
ATOM 842 C C . VAL A 1 112 ? 2.419 0.442 11.074 1.00 67.19 112 VAL A C 1
ATOM 844 O O . VAL A 1 112 ? 1.772 -0.077 10.166 1.00 67.19 112 VAL A O 1
ATOM 847 N N . ASP A 1 113 ? 3.480 1.218 10.873 1.00 64.12 113 ASP A N 1
ATOM 848 C CA . ASP A 1 113 ? 4.125 1.432 9.578 1.00 64.12 113 ASP A CA 1
ATOM 849 C C . ASP A 1 113 ? 5.476 0.700 9.525 1.00 64.12 113 ASP A C 1
ATOM 851 O O . ASP A 1 113 ? 6.041 0.317 10.552 1.00 64.12 113 ASP A O 1
ATOM 855 N N . ARG A 1 114 ? 5.998 0.512 8.313 1.00 58.91 114 ARG A N 1
ATOM 856 C CA . ARG A 1 114 ? 7.319 -0.051 8.023 1.00 58.91 114 ARG A CA 1
ATOM 857 C C . ARG A 1 114 ? 8.459 0.782 8.607 1.00 58.91 114 ARG A C 1
ATOM 859 O O . ARG A 1 114 ? 9.514 0.244 8.897 1.00 58.91 114 ARG A O 1
ATOM 866 N N . GLU A 1 115 ? 8.261 2.080 8.773 1.00 51.25 115 GLU A N 1
ATOM 867 C CA . GLU A 1 115 ? 9.260 2.964 9.384 1.00 51.25 115 GLU A CA 1
ATOM 868 C C . GLU A 1 115 ? 9.122 3.002 10.920 1.00 51.25 115 GLU A C 1
ATOM 870 O O . GLU A 1 115 ? 9.857 3.695 11.604 1.00 51.25 115 GLU A O 1
ATOM 875 N N . GLY A 1 116 ? 8.228 2.190 11.499 1.00 42.78 116 GLY A N 1
ATOM 876 C CA . GLY A 1 116 ? 7.861 2.285 12.907 1.00 42.78 116 GLY A CA 1
ATOM 877 C C . GLY A 1 116 ? 6.779 3.331 13.134 1.00 42.78 116 GLY A C 1
ATOM 878 O O . GLY A 1 116 ? 6.385 4.072 12.236 1.00 42.78 116 GLY A O 1
ATOM 879 N N . LEU A 1 117 ? 6.216 3.338 14.341 1.00 44.03 117 LEU A N 1
ATOM 880 C CA . LEU A 1 117 ? 5.233 4.338 14.749 1.00 44.03 117 LEU A CA 1
ATOM 881 C C . LEU A 1 117 ? 5.829 5.740 14.559 1.00 44.03 117 LEU A C 1
ATOM 883 O O . LEU A 1 117 ? 6.696 6.148 15.317 1.00 44.03 117 LEU A O 1
ATOM 887 N N . PHE A 1 118 ? 5.358 6.437 13.526 1.00 41.66 118 PHE A N 1
ATOM 888 C CA . PHE A 1 118 ? 5.620 7.845 13.233 1.00 41.66 118 PHE A CA 1
ATOM 889 C C . PHE A 1 118 ? 7.042 8.348 13.486 1.00 41.66 118 PHE A C 1
ATOM 891 O O . PHE A 1 118 ? 7.139 9.349 14.162 1.00 41.66 118 PHE A O 1
ATOM 898 N N . TYR A 1 119 ? 8.096 7.763 12.919 1.00 33.78 119 TYR A N 1
ATOM 899 C CA . TYR A 1 119 ? 9.289 8.526 12.518 1.00 33.78 119 TYR A CA 1
ATOM 900 C C . TYR A 1 119 ? 9.981 7.780 11.378 1.00 33.78 119 TYR A C 1
ATOM 902 O O . TYR A 1 119 ? 10.079 6.558 11.410 1.00 33.78 119 TYR A O 1
ATOM 910 N N . GLU A 1 120 ? 10.349 8.520 10.334 1.00 32.22 120 GLU A N 1
ATOM 911 C CA . GLU A 1 120 ? 11.057 8.009 9.162 1.00 32.22 120 GLU A CA 1
ATOM 912 C C . GLU A 1 120 ? 12.444 7.546 9.637 1.00 32.22 120 GLU A C 1
ATOM 914 O O . GLU A 1 120 ? 13.264 8.403 9.918 1.00 32.22 120 GLU A O 1
ATOM 919 N N . ASP A 1 121 ? 12.658 6.243 9.872 1.00 30.62 121 ASP A N 1
ATOM 920 C CA . ASP A 1 121 ? 13.903 5.529 9.525 1.00 30.62 121 ASP A CA 1
ATOM 921 C C . ASP A 1 121 ? 13.938 4.074 10.044 1.00 30.62 121 ASP A C 1
ATOM 923 O O . ASP A 1 121 ? 13.985 3.781 11.243 1.00 30.62 121 ASP A O 1
ATOM 927 N N . GLU A 1 122 ? 13.986 3.158 9.069 1.00 37.88 122 GLU A N 1
ATOM 928 C CA . GLU A 1 122 ? 14.386 1.744 9.145 1.00 37.88 122 GLU A CA 1
ATOM 929 C C . GLU A 1 122 ? 13.748 0.868 10.245 1.00 37.88 122 GLU A C 1
ATOM 931 O O . GLU A 1 122 ? 14.307 0.674 11.327 1.00 37.88 122 GLU A O 1
ATOM 936 N N . ILE A 1 123 ? 12.645 0.184 9.900 1.00 40.38 123 ILE A N 1
ATOM 937 C CA . ILE A 1 123 ? 12.272 -1.109 10.502 1.00 40.38 123 ILE A CA 1
ATOM 938 C C . ILE A 1 123 ? 12.058 -2.149 9.391 1.00 40.38 123 ILE A C 1
ATOM 940 O O . ILE A 1 123 ? 10.953 -2.426 8.920 1.00 40.38 123 ILE A O 1
ATOM 944 N N . GLU A 1 124 ? 13.154 -2.783 8.979 1.00 41.38 124 GLU A N 1
ATOM 945 C CA . GLU A 1 124 ? 13.149 -3.914 8.039 1.00 41.38 124 GLU A CA 1
ATOM 946 C C . GLU A 1 124 ? 12.603 -5.215 8.682 1.00 41.38 124 GLU A C 1
ATOM 948 O O . GLU A 1 124 ? 12.246 -6.172 8.000 1.00 41.38 124 GLU A O 1
ATOM 953 N N . THR A 1 125 ? 12.435 -5.248 10.009 1.00 46.53 125 THR A N 1
ATOM 954 C CA . THR A 1 125 ? 12.109 -6.452 10.799 1.00 46.53 125 THR A CA 1
ATOM 955 C C . THR A 1 125 ? 10.613 -6.725 11.016 1.00 46.53 125 THR A C 1
ATOM 957 O O . THR A 1 125 ? 10.251 -7.762 11.590 1.00 46.53 125 THR A O 1
ATOM 960 N N . TRP A 1 126 ? 9.710 -5.834 10.587 1.00 55.78 126 TRP A N 1
ATOM 961 C CA . TRP A 1 126 ? 8.281 -5.964 10.918 1.00 55.78 126 TRP A CA 1
ATOM 962 C C . TRP A 1 126 ? 7.459 -6.787 9.922 1.00 55.78 126 TRP A C 1
ATOM 964 O O . TRP A 1 126 ? 6.450 -7.385 10.305 1.00 55.78 126 TRP A O 1
ATOM 974 N N . GLN A 1 127 ? 7.934 -6.898 8.677 1.00 55.03 127 GLN A N 1
ATOM 975 C CA . GLN A 1 127 ? 7.220 -7.439 7.510 1.00 55.03 127 GLN A CA 1
ATOM 976 C C . GLN A 1 127 ? 6.683 -8.876 7.656 1.00 55.03 127 GLN A C 1
ATOM 978 O O . GLN A 1 127 ? 5.908 -9.328 6.828 1.00 55.03 127 GLN A O 1
ATOM 983 N N . GLY A 1 128 ? 6.967 -9.584 8.753 1.00 57.00 128 GLY A N 1
ATOM 984 C CA . GLY A 1 128 ? 6.221 -10.793 9.112 1.00 57.00 128 GLY A CA 1
ATOM 985 C C . GLY A 1 128 ? 6.109 -11.110 10.593 1.00 57.00 128 GLY A C 1
ATOM 986 O O . GLY A 1 128 ? 5.736 -12.228 10.932 1.00 57.00 128 GLY A O 1
ATOM 987 N N . SER A 1 129 ? 6.462 -10.196 11.498 1.00 63.84 129 SER A N 1
ATOM 988 C CA . SER A 1 129 ? 6.339 -10.405 12.953 1.00 63.84 129 SER A CA 1
ATOM 989 C C . SER A 1 129 ? 4.974 -10.003 13.500 1.00 63.84 129 SER A C 1
ATOM 991 O O . SER A 1 129 ? 4.467 -10.679 14.395 1.00 63.84 129 SER A O 1
ATOM 993 N N . ALA A 1 130 ? 4.328 -9.008 12.888 1.00 65.50 130 ALA A N 1
ATOM 994 C CA . ALA A 1 130 ? 2.985 -8.550 13.235 1.00 65.50 130 ALA A CA 1
ATOM 995 C C . ALA A 1 130 ? 1.971 -9.691 13.389 1.00 65.50 130 ALA A C 1
ATOM 997 O O . ALA A 1 130 ? 1.272 -9.797 14.395 1.00 65.50 130 ALA A O 1
ATOM 998 N N . MET A 1 131 ? 1.946 -10.578 12.390 1.00 72.81 131 MET A N 1
ATOM 999 C CA . MET A 1 131 ? 1.003 -11.689 12.285 1.00 72.81 131 MET A CA 1
ATOM 1000 C C . MET A 1 131 ? 1.553 -13.003 12.868 1.00 72.81 131 MET A C 1
ATOM 1002 O O . MET A 1 131 ? 1.048 -14.083 12.564 1.00 72.81 131 MET A O 1
ATOM 1006 N N . ARG A 1 132 ? 2.605 -12.973 13.699 1.00 72.69 132 ARG A N 1
ATOM 1007 C CA . ARG A 1 132 ? 3.042 -14.187 14.421 1.00 72.69 132 ARG A CA 1
ATOM 1008 C C . ARG A 1 132 ? 2.129 -14.491 15.608 1.00 72.69 132 ARG A C 1
ATOM 1010 O O . ARG A 1 132 ? 1.806 -15.653 15.816 1.00 72.69 132 ARG A O 1
ATOM 1017 N N . ASN A 1 133 ? 1.628 -13.455 16.285 1.00 74.38 133 ASN A N 1
ATOM 1018 C CA . ASN A 1 133 ? 0.834 -13.571 17.516 1.00 74.38 133 ASN A CA 1
ATOM 1019 C C . ASN A 1 133 ? -0.632 -13.183 17.296 1.00 74.38 133 ASN A C 1
ATOM 1021 O O . ASN A 1 133 ? -1.180 -12.318 17.975 1.00 74.38 133 ASN A O 1
ATOM 1025 N N . CYS A 1 134 ? -1.281 -13.782 16.302 1.00 80.06 134 CYS A N 1
ATOM 1026 C CA . CYS A 1 134 ? -2.643 -13.391 15.959 1.00 80.06 134 CYS A CA 1
ATOM 1027 C C . CYS A 1 134 ? -3.714 -13.865 16.944 1.00 80.06 134 CYS A C 1
ATOM 1029 O O . CYS A 1 134 ? -4.730 -13.195 17.057 1.00 80.06 134 CYS A O 1
ATOM 1031 N N . GLY A 1 135 ? -3.485 -14.928 17.722 1.00 78.44 135 GLY A N 1
ATOM 1032 C CA . GLY A 1 135 ? -4.469 -15.399 18.709 1.00 78.44 135 GLY A CA 1
ATOM 1033 C C . GLY A 1 135 ? -4.904 -14.327 19.717 1.00 78.44 135 GLY A C 1
ATOM 1034 O O . GLY A 1 135 ? -6.054 -14.322 20.141 1.00 78.44 135 GLY A O 1
ATOM 1035 N N . ALA A 1 136 ? -4.016 -13.383 20.031 1.00 82.81 136 ALA A N 1
ATOM 1036 C CA . ALA A 1 136 ? -4.291 -12.316 20.982 1.00 82.81 136 ALA A CA 1
ATOM 1037 C C . ALA A 1 136 ? -4.527 -10.944 20.329 1.00 82.81 136 ALA A C 1
ATOM 1039 O O . ALA A 1 136 ? -5.099 -10.059 20.953 1.00 82.81 136 ALA A O 1
ATOM 1040 N N . ARG A 1 137 ? -4.135 -10.743 19.067 1.00 86.62 137 ARG A N 1
ATOM 1041 C CA . ARG A 1 137 ? -4.177 -9.431 18.394 1.00 86.62 137 ARG A CA 1
ATOM 1042 C C . ARG A 1 137 ? -5.297 -9.359 17.380 1.00 86.62 137 ARG A C 1
ATOM 1044 O O . ARG A 1 137 ? -5.703 -10.373 16.822 1.00 86.62 137 ARG A O 1
ATOM 1051 N N . ARG A 1 138 ? -5.770 -8.149 17.100 1.00 89.62 138 ARG A N 1
ATOM 1052 C CA . ARG A 1 138 ? -6.766 -7.885 16.058 1.00 89.62 138 ARG A CA 1
ATOM 1053 C C . ARG A 1 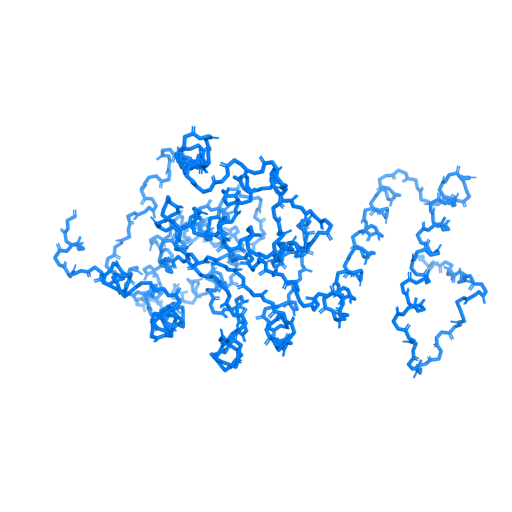138 ? -6.151 -6.985 14.998 1.00 89.62 138 ARG A C 1
ATOM 1055 O O . ARG A 1 138 ? -5.378 -6.099 15.337 1.00 89.62 138 ARG A O 1
ATOM 1062 N N . PHE A 1 139 ? -6.476 -7.194 13.727 1.00 91.69 139 PHE A N 1
ATOM 1063 C CA . PHE A 1 139 ? -5.870 -6.456 12.618 1.00 91.69 139 PHE A CA 1
ATOM 1064 C C . PHE A 1 139 ? -6.918 -5.749 11.766 1.00 91.69 139 PHE A C 1
ATOM 1066 O O . PHE A 1 139 ? -7.955 -6.324 11.432 1.00 91.69 139 PHE A O 1
ATOM 1073 N N . ALA A 1 140 ? -6.603 -4.524 11.364 1.00 93.88 140 ALA A N 1
ATOM 1074 C CA . ALA A 1 140 ? -7.292 -3.780 10.323 1.00 93.88 140 ALA A CA 1
ATOM 1075 C C . ALA A 1 140 ? -6.264 -3.260 9.315 1.00 93.88 140 ALA A C 1
ATOM 1077 O O . ALA A 1 140 ? -5.179 -2.841 9.709 1.00 93.88 140 ALA A O 1
ATOM 1078 N N . PHE A 1 141 ? -6.571 -3.275 8.022 1.00 95.25 141 PHE A N 1
ATOM 1079 C CA . PHE A 1 141 ? -5.694 -2.682 7.007 1.00 95.25 141 PHE A CA 1
ATOM 1080 C C . PHE A 1 141 ? -6.446 -2.347 5.727 1.00 95.25 141 PHE A C 1
ATOM 1082 O O . PHE A 1 141 ? -7.614 -2.689 5.572 1.00 95.25 141 PHE A O 1
ATOM 1089 N N . PHE A 1 142 ? -5.773 -1.659 4.807 1.00 96.50 142 PHE A N 1
ATOM 1090 C CA . PHE A 1 142 ? -6.310 -1.353 3.484 1.00 96.50 142 PHE A CA 1
ATOM 1091 C C . PHE A 1 142 ? -5.445 -1.967 2.395 1.00 96.50 142 PHE A C 1
ATOM 1093 O O . PHE A 1 142 ? -4.216 -1.880 2.442 1.00 96.50 142 PHE A O 1
ATOM 1100 N N . VAL A 1 143 ? -6.104 -2.529 1.388 1.00 97.38 143 VAL A N 1
ATOM 1101 C CA . VAL A 1 143 ? -5.504 -2.981 0.135 1.00 97.38 143 VAL A CA 1
ATOM 1102 C C . VAL A 1 143 ? -5.791 -1.984 -0.989 1.00 97.38 143 VAL A C 1
ATOM 1104 O O . VAL A 1 143 ? -6.552 -1.023 -0.838 1.00 97.38 143 VAL A O 1
ATOM 1107 N N . ARG A 1 144 ? -5.115 -2.176 -2.117 1.00 96.94 144 ARG A N 1
ATOM 1108 C CA . ARG A 1 144 ? -5.237 -1.362 -3.326 1.00 96.94 144 ARG A CA 1
ATOM 1109 C C . ARG A 1 144 ? -4.936 -2.236 -4.534 1.00 96.94 144 ARG A C 1
ATOM 1111 O O . ARG A 1 144 ? -4.157 -3.177 -4.388 1.00 96.94 144 ARG A O 1
ATOM 1118 N N . ASP A 1 145 ? -5.440 -1.884 -5.714 1.00 97.56 145 ASP A N 1
ATOM 1119 C CA . ASP A 1 145 ? -4.949 -2.478 -6.958 1.00 97.56 145 ASP A CA 1
ATOM 1120 C C . ASP A 1 145 ? -3.410 -2.369 -7.020 1.00 97.56 145 ASP A C 1
ATOM 1122 O O . ASP A 1 145 ? -2.884 -1.246 -6.979 1.00 97.56 145 ASP A O 1
ATOM 1126 N N . PRO A 1 146 ? -2.672 -3.494 -7.116 1.00 97.50 146 PRO A N 1
ATOM 1127 C CA . PRO A 1 146 ? -1.213 -3.485 -7.148 1.00 97.50 146 PRO A CA 1
ATOM 1128 C C . PRO A 1 146 ? -0.627 -2.573 -8.233 1.00 97.50 146 PRO A C 1
ATOM 1130 O O . PRO A 1 146 ? 0.380 -1.905 -7.993 1.00 97.50 146 PRO A O 1
ATOM 1133 N N . VAL A 1 147 ? -1.286 -2.455 -9.392 1.00 97.31 147 VAL A N 1
ATOM 1134 C CA . VAL A 1 147 ? -0.847 -1.560 -10.477 1.00 97.31 147 VAL A CA 1
ATOM 1135 C C . VAL A 1 147 ? -1.025 -0.089 -10.088 1.00 97.31 147 VAL A C 1
ATOM 1137 O O . VAL A 1 147 ? -0.078 0.699 -10.161 1.00 97.31 147 VAL A O 1
ATOM 1140 N N . ARG A 1 148 ? -2.208 0.309 -9.603 1.00 96.19 148 ARG A N 1
ATOM 1141 C CA . ARG A 1 148 ? -2.434 1.684 -9.108 1.00 96.19 148 ARG A CA 1
ATOM 1142 C C . ARG A 1 148 ? -1.545 2.020 -7.911 1.00 96.19 148 ARG A C 1
ATOM 1144 O O . ARG A 1 148 ? -1.133 3.174 -7.751 1.00 96.19 148 ARG A O 1
ATOM 1151 N N . ARG A 1 149 ? -1.246 1.033 -7.064 1.00 96.94 149 ARG A N 1
ATOM 1152 C CA . ARG A 1 149 ? -0.308 1.165 -5.947 1.00 96.94 149 ARG A CA 1
ATOM 1153 C C . ARG A 1 149 ? 1.107 1.445 -6.449 1.00 96.94 149 ARG A C 1
ATOM 1155 O O . ARG A 1 149 ? 1.712 2.388 -5.947 1.00 96.94 149 ARG A O 1
ATOM 1162 N N . PHE A 1 150 ? 1.587 0.713 -7.456 1.00 97.62 150 PHE A N 1
ATOM 1163 C CA . PHE A 1 150 ? 2.882 0.950 -8.102 1.00 97.62 150 PHE A CA 1
ATOM 1164 C C . PHE A 1 150 ? 3.011 2.382 -8.635 1.00 97.62 150 PHE A C 1
ATOM 1166 O O . PHE A 1 150 ? 3.956 3.082 -8.281 1.00 97.62 150 PHE A O 1
ATOM 1173 N N . VAL A 1 151 ? 2.027 2.870 -9.400 1.00 96.88 151 VAL A N 1
ATOM 1174 C CA . VAL A 1 151 ? 2.049 4.248 -9.932 1.00 96.88 151 VAL A CA 1
ATOM 1175 C C . VAL A 1 151 ? 2.095 5.274 -8.793 1.00 96.88 151 VAL A C 1
ATOM 1177 O O . VAL A 1 151 ? 2.892 6.213 -8.807 1.00 96.88 151 VAL A O 1
ATOM 1180 N N . SER A 1 152 ? 1.278 5.070 -7.756 1.00 94.81 152 SER A N 1
ATOM 1181 C CA . SER A 1 152 ? 1.272 5.904 -6.547 1.00 94.81 152 SER A CA 1
ATOM 1182 C C . SER A 1 152 ? 2.616 5.883 -5.806 1.00 94.81 152 SER A C 1
ATOM 1184 O O . SER A 1 152 ? 3.063 6.926 -5.320 1.00 94.81 152 SER A O 1
ATOM 1186 N N . ALA A 1 153 ? 3.263 4.719 -5.711 1.00 95.19 153 ALA A N 1
ATOM 1187 C CA . ALA A 1 153 ? 4.579 4.534 -5.103 1.00 95.19 153 ALA A CA 1
ATOM 1188 C C . ALA A 1 153 ? 5.666 5.273 -5.882 1.00 95.19 153 ALA A C 1
ATOM 1190 O O . ALA A 1 153 ? 6.391 6.073 -5.293 1.00 95.19 153 ALA A O 1
ATOM 1191 N N . PHE A 1 154 ? 5.705 5.073 -7.200 1.00 97.12 154 PHE A N 1
ATOM 1192 C CA . PHE A 1 154 ? 6.646 5.719 -8.107 1.00 97.12 154 PHE A CA 1
ATOM 1193 C C . PHE A 1 154 ? 6.577 7.248 -7.982 1.00 97.12 154 PHE A C 1
ATOM 1195 O O . PHE A 1 154 ? 7.564 7.893 -7.632 1.00 97.12 154 PHE A O 1
ATOM 1202 N N . MET A 1 155 ? 5.381 7.832 -8.138 1.00 95.19 155 MET A N 1
ATOM 1203 C CA . MET A 1 155 ? 5.175 9.286 -8.026 1.00 95.19 155 MET A CA 1
ATOM 1204 C C . MET A 1 155 ? 5.493 9.833 -6.632 1.00 95.19 155 MET A C 1
ATOM 1206 O O . MET A 1 155 ? 5.867 10.993 -6.471 1.00 95.19 155 MET A O 1
ATOM 1210 N N . ALA A 1 156 ? 5.252 9.050 -5.580 1.00 92.12 156 ALA A N 1
ATOM 1211 C CA . ALA A 1 156 ? 5.583 9.477 -4.228 1.00 92.12 156 ALA A CA 1
ATOM 1212 C C . ALA A 1 156 ? 7.092 9.519 -4.013 1.00 92.12 156 ALA A C 1
ATOM 1214 O O . ALA A 1 156 ? 7.578 10.482 -3.425 1.00 92.12 156 ALA A O 1
ATOM 1215 N N . ARG A 1 157 ? 7.819 8.518 -4.519 1.00 94.00 157 ARG A N 1
ATOM 1216 C CA . ARG A 1 157 ? 9.265 8.457 -4.352 1.00 94.00 157 ARG A CA 1
ATOM 1217 C C . ARG A 1 157 ? 9.999 9.491 -5.197 1.00 94.00 157 ARG A C 1
ATOM 1219 O O . ARG A 1 157 ? 10.930 10.107 -4.688 1.00 94.00 157 ARG A O 1
ATOM 1226 N N . GLN A 1 158 ? 9.521 9.745 -6.416 1.00 94.19 158 GLN A N 1
ATOM 1227 C CA . GLN A 1 158 ? 10.098 10.742 -7.319 1.00 94.19 158 GLN A CA 1
ATOM 1228 C C . GLN A 1 158 ? 10.081 12.165 -6.733 1.00 94.19 158 GLN A C 1
ATOM 1230 O O . GLN A 1 158 ? 10.916 12.982 -7.087 1.00 94.19 158 GLN A O 1
ATOM 1235 N N . ARG A 1 159 ? 9.161 12.465 -5.808 1.00 91.38 159 ARG A N 1
ATOM 1236 C CA . ARG A 1 159 ? 9.023 13.789 -5.167 1.00 91.38 159 ARG A CA 1
ATOM 1237 C C . ARG A 1 159 ? 9.840 13.974 -3.885 1.00 91.38 159 ARG A C 1
ATOM 1239 O O . ARG A 1 159 ? 9.727 15.015 -3.249 1.00 91.38 159 ARG A O 1
ATOM 1246 N N . ARG A 1 160 ? 10.584 12.959 -3.454 1.00 89.25 160 ARG A N 1
ATOM 1247 C CA . ARG A 1 160 ? 11.406 12.978 -2.234 1.00 89.25 160 ARG A CA 1
ATOM 1248 C C . ARG A 1 160 ? 12.891 12.986 -2.627 1.00 89.25 160 ARG A C 1
ATOM 1250 O O . ARG A 1 160 ? 13.181 12.464 -3.699 1.00 89.25 160 ARG A O 1
ATOM 1257 N N . PRO A 1 161 ? 13.823 13.481 -1.790 1.00 93.00 161 PRO A N 1
ATOM 1258 C CA . PRO A 1 161 ? 15.266 13.402 -2.059 1.00 93.00 161 PRO A CA 1
ATOM 1259 C C . PRO A 1 161 ? 15.697 11.978 -2.414 1.00 93.00 161 PRO A C 1
ATOM 1261 O O . PRO A 1 161 ? 15.224 11.041 -1.771 1.00 93.00 161 PRO A O 1
ATOM 1264 N N . TRP A 1 162 ? 16.523 11.781 -3.440 1.00 94.00 162 TRP A N 1
ATOM 1265 C CA . TRP A 1 162 ? 16.877 10.448 -3.942 1.00 94.00 162 TRP A CA 1
ATOM 1266 C C . TRP A 1 162 ? 18.171 9.929 -3.325 1.00 94.00 162 TRP A C 1
ATOM 1268 O O . TRP A 1 162 ? 19.118 10.683 -3.121 1.00 94.00 162 TRP A O 1
ATOM 1278 N N . SER A 1 163 ? 18.231 8.621 -3.075 1.00 94.31 163 SER A N 1
ATOM 1279 C CA . SER A 1 163 ? 19.526 7.953 -2.948 1.00 94.31 163 SER A CA 1
ATOM 1280 C C . SER A 1 163 ? 20.200 7.862 -4.322 1.00 94.31 163 SER A C 1
ATOM 1282 O O . SER A 1 163 ? 19.525 7.889 -5.352 1.00 94.31 163 SER A O 1
ATOM 1284 N N . ALA A 1 164 ? 21.516 7.640 -4.358 1.00 96.69 164 ALA A N 1
ATOM 1285 C CA . ALA A 1 164 ? 22.246 7.470 -5.619 1.00 96.69 164 ALA A CA 1
ATOM 1286 C C . ALA A 1 164 ? 21.694 6.322 -6.493 1.00 96.69 164 ALA A C 1
ATOM 1288 O O . ALA A 1 164 ? 21.820 6.332 -7.716 1.00 96.69 164 ALA A O 1
ATOM 1289 N N . GLY A 1 165 ? 21.094 5.295 -5.879 1.00 96.62 165 GLY A N 1
ATOM 1290 C CA . GLY A 1 165 ? 20.436 4.212 -6.611 1.00 96.62 165 GLY A CA 1
ATOM 1291 C C . GLY A 1 165 ? 19.126 4.647 -7.267 1.00 96.62 165 GLY A C 1
ATOM 1292 O O . GLY A 1 165 ? 18.830 4.235 -8.387 1.00 96.62 165 GLY A O 1
ATOM 1293 N N . GLU A 1 166 ? 18.353 5.483 -6.583 1.00 97.12 166 GLU A N 1
ATOM 1294 C CA . GLU A 1 166 ? 17.057 5.956 -7.065 1.00 97.12 166 GLU A CA 1
ATOM 1295 C C . GLU A 1 166 ? 17.208 7.059 -8.102 1.00 97.12 166 GLU A C 1
ATOM 1297 O O . GLU A 1 166 ? 16.454 7.068 -9.067 1.00 97.12 166 GLU A O 1
ATOM 1302 N N . GLU A 1 167 ? 18.218 7.917 -7.960 1.00 97.69 167 GLU A N 1
ATOM 1303 C CA . GLU A 1 167 ? 18.608 8.888 -8.983 1.00 97.69 167 GLU A CA 1
ATOM 1304 C C . GLU A 1 167 ? 18.879 8.182 -10.314 1.00 97.69 167 GLU A C 1
ATOM 1306 O O . GLU A 1 167 ? 18.176 8.425 -11.294 1.00 97.69 167 GLU A O 1
ATOM 1311 N N . ARG A 1 168 ? 19.766 7.176 -10.317 1.00 98.19 168 ARG A N 1
ATOM 1312 C CA . ARG A 1 168 ? 20.019 6.351 -11.511 1.00 98.19 168 ARG A CA 1
ATOM 1313 C C . ARG A 1 168 ? 18.758 5.675 -12.046 1.00 98.19 168 ARG A C 1
ATOM 1315 O O . ARG A 1 168 ? 18.609 5.525 -13.258 1.00 98.19 168 ARG A O 1
ATOM 1322 N N . ALA A 1 169 ? 17.865 5.220 -11.166 1.00 98.19 169 ALA A N 1
ATOM 1323 C CA . ALA A 1 169 ? 16.615 4.592 -11.579 1.00 98.19 169 ALA A CA 1
ATOM 1324 C C . ALA A 1 169 ? 15.682 5.591 -12.283 1.00 98.19 169 ALA A C 1
ATOM 1326 O O . ALA A 1 169 ? 15.124 5.257 -13.326 1.00 98.19 169 ALA A O 1
ATOM 1327 N N . PHE A 1 170 ? 15.529 6.806 -11.754 1.00 97.81 170 PHE A N 1
ATOM 1328 C CA . PHE A 1 170 ? 14.671 7.836 -12.342 1.00 97.81 170 PHE A CA 1
ATOM 1329 C C . PHE A 1 170 ? 15.265 8.468 -13.603 1.00 97.81 170 PHE A C 1
ATOM 1331 O O . PHE A 1 170 ? 14.506 8.800 -14.512 1.00 97.81 170 PHE A O 1
ATOM 1338 N N . GLU A 1 171 ? 16.591 8.573 -13.707 1.00 97.75 171 GLU A N 1
ATOM 1339 C CA . GLU A 1 171 ? 17.272 8.967 -14.947 1.00 97.75 171 GLU A CA 1
ATOM 1340 C C . GLU A 1 171 ? 17.016 7.958 -16.074 1.00 97.75 171 GLU A C 1
ATOM 1342 O O . GLU A 1 171 ? 16.701 8.333 -17.202 1.00 97.75 171 GLU A O 1
ATOM 1347 N N . GLN A 1 172 ? 17.122 6.661 -15.770 1.00 98.50 172 GLN A N 1
ATOM 1348 C CA . GLN A 1 172 ? 16.906 5.592 -16.750 1.00 98.50 172 GLN A CA 1
ATOM 1349 C C . GLN A 1 172 ? 15.427 5.403 -17.093 1.00 98.50 172 GLN A C 1
ATOM 1351 O O . GLN A 1 172 ? 15.089 5.074 -18.231 1.00 98.50 172 GLN A O 1
ATOM 1356 N N . PHE A 1 173 ? 14.542 5.598 -16.117 1.00 98.25 173 PHE A N 1
ATOM 1357 C CA . PHE A 1 173 ? 13.109 5.384 -16.261 1.00 98.25 173 PHE A CA 1
ATOM 1358 C C . PHE A 1 173 ? 12.330 6.599 -15.739 1.00 98.25 173 PHE A C 1
ATOM 1360 O O . PHE A 1 173 ? 11.858 6.583 -14.603 1.00 98.25 173 PHE A O 1
ATOM 1367 N N . PRO A 1 174 ? 12.133 7.644 -16.565 1.00 97.12 174 PRO A N 1
ATOM 1368 C CA . PRO A 1 174 ? 11.492 8.886 -16.120 1.00 97.12 174 PRO A CA 1
ATOM 1369 C C . PRO A 1 174 ? 10.002 8.744 -15.774 1.00 97.12 174 PRO A C 1
ATOM 1371 O O . PRO A 1 174 ? 9.437 9.592 -15.079 1.00 97.12 174 PRO A O 1
ATOM 1374 N N . THR A 1 175 ? 9.349 7.688 -16.269 1.00 97.81 175 THR A N 1
ATOM 1375 C CA . THR A 1 175 ? 7.919 7.421 -16.073 1.00 97.81 175 THR A CA 1
ATOM 1376 C C . THR A 1 175 ? 7.690 6.002 -15.539 1.00 97.81 175 THR A C 1
ATOM 1378 O O . THR A 1 175 ? 8.480 5.093 -15.825 1.00 97.81 175 THR A O 1
ATOM 1381 N N . PRO A 1 176 ? 6.587 5.766 -14.801 1.00 98.19 176 PRO A N 1
ATOM 1382 C CA . PRO A 1 176 ? 6.234 4.425 -14.338 1.00 98.19 176 PRO A CA 1
ATOM 1383 C C . PRO A 1 176 ? 6.012 3.453 -15.502 1.00 98.19 176 PRO A C 1
ATOM 1385 O O . PRO A 1 176 ? 6.339 2.275 -15.379 1.00 98.19 176 PRO A O 1
ATOM 1388 N N . ASP A 1 177 ? 5.496 3.944 -16.633 1.00 98.31 177 ASP A N 1
ATOM 1389 C CA . ASP A 1 177 ? 5.300 3.147 -17.844 1.00 98.31 177 ASP A CA 1
ATOM 1390 C C . ASP A 1 177 ? 6.634 2.690 -18.452 1.00 98.31 177 ASP A C 1
ATOM 1392 O O . ASP A 1 177 ? 6.816 1.502 -18.717 1.00 98.31 177 ASP A O 1
ATOM 1396 N N . ALA A 1 178 ? 7.611 3.596 -18.572 1.00 98.31 178 ALA A N 1
ATOM 1397 C CA . ALA A 1 178 ? 8.937 3.260 -19.086 1.00 98.31 178 ALA A CA 1
ATOM 1398 C C . ALA A 1 178 ? 9.619 2.178 -18.232 1.00 98.31 178 ALA A C 1
ATOM 1400 O O . ALA A 1 178 ? 10.154 1.209 -18.776 1.00 98.31 178 ALA A O 1
ATOM 1401 N N . LEU A 1 179 ? 9.550 2.303 -16.899 1.00 98.56 179 LEU A N 1
ATOM 1402 C CA . LEU A 1 179 ? 10.077 1.295 -15.973 1.00 98.56 179 LEU A CA 1
ATOM 140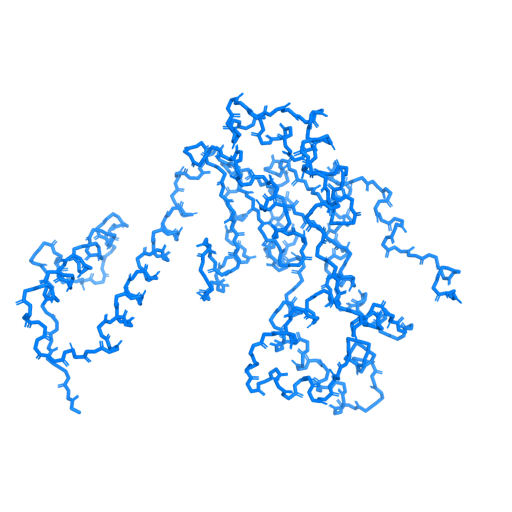3 C C . LEU A 1 179 ? 9.364 -0.054 -16.139 1.00 98.56 179 LEU A C 1
ATOM 1405 O O . LEU A 1 179 ? 10.004 -1.095 -16.304 1.00 98.56 179 LEU A O 1
ATOM 1409 N N . ALA A 1 180 ? 8.032 -0.043 -16.103 1.00 98.50 180 ALA A N 1
ATOM 1410 C CA . ALA A 1 180 ? 7.228 -1.2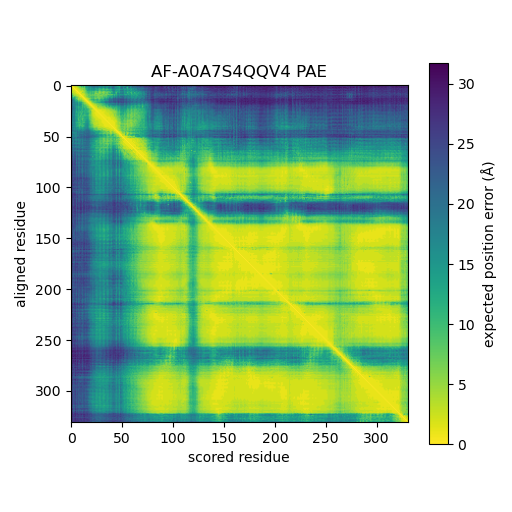55 -16.136 1.00 98.50 180 ALA A CA 1
ATOM 1411 C C . ALA A 1 180 ? 7.358 -2.009 -17.468 1.00 98.50 180 ALA A C 1
ATOM 1413 O O . ALA A 1 180 ? 7.529 -3.231 -17.467 1.00 98.50 180 ALA A O 1
ATOM 1414 N N . CYS A 1 181 ? 7.328 -1.316 -18.608 1.00 98.44 181 CYS A N 1
ATOM 1415 C CA . CYS A 1 181 ? 7.480 -1.941 -19.922 1.00 98.44 181 CYS A CA 1
ATOM 1416 C C . CYS A 1 181 ? 8.886 -2.542 -20.106 1.00 98.44 181 CYS A C 1
ATOM 1418 O O . CYS A 1 181 ? 9.037 -3.643 -20.645 1.00 98.44 181 CYS A O 1
ATOM 1420 N N . ALA A 1 182 ? 9.926 -1.887 -19.575 1.00 98.56 182 ALA A N 1
ATOM 1421 C CA . ALA A 1 182 ? 11.308 -2.353 -19.675 1.00 98.56 182 ALA A CA 1
ATOM 1422 C C . ALA A 1 182 ? 11.569 -3.712 -18.993 1.00 98.56 182 ALA A C 1
ATOM 1424 O O . ALA A 1 182 ? 12.511 -4.414 -19.372 1.00 98.56 182 ALA A O 1
ATOM 1425 N N . LEU A 1 183 ? 10.705 -4.150 -18.065 1.00 98.56 183 LEU A N 1
ATOM 1426 C CA . LEU A 1 183 ? 10.781 -5.476 -17.428 1.00 98.56 183 LEU A CA 1
ATOM 1427 C C . LEU A 1 183 ? 10.679 -6.650 -18.416 1.00 98.56 183 LEU A C 1
ATOM 1429 O O . LEU A 1 183 ? 11.098 -7.764 -18.083 1.00 98.56 183 LEU A O 1
ATOM 1433 N N . SER A 1 184 ? 10.149 -6.420 -19.618 1.00 98.25 184 SER A N 1
ATOM 1434 C CA . SER A 1 184 ? 10.108 -7.390 -20.720 1.00 98.25 184 SER A CA 1
ATOM 1435 C C . SER A 1 184 ? 10.863 -6.920 -21.963 1.00 98.25 184 SER A C 1
ATOM 1437 O O . SER A 1 184 ? 10.609 -7.431 -23.049 1.00 98.25 184 SER A O 1
ATOM 1439 N N . SER A 1 185 ? 11.779 -5.955 -21.835 1.00 98.25 185 SER A N 1
ATOM 1440 C CA . SER A 1 185 ? 12.601 -5.506 -22.964 1.00 98.25 185 SER A CA 1
ATOM 1441 C C . SER A 1 185 ? 13.374 -6.673 -23.583 1.00 98.25 185 SER A C 1
ATOM 1443 O O . SER A 1 185 ? 13.869 -7.540 -22.854 1.00 98.25 185 SER A O 1
ATOM 1445 N N . GLY A 1 186 ? 13.527 -6.668 -24.911 1.00 98.06 186 GLY A N 1
ATOM 1446 C CA . GLY A 1 186 ? 14.379 -7.624 -25.624 1.00 98.06 186 GLY A CA 1
ATOM 1447 C C . GLY A 1 186 ? 15.851 -7.523 -25.210 1.00 98.06 186 GLY A C 1
ATOM 1448 O O . GLY A 1 186 ? 16.532 -8.542 -25.118 1.00 98.06 186 GLY A O 1
ATOM 1449 N N . SER A 1 187 ? 16.321 -6.324 -24.844 1.00 98.44 187 SER A N 1
ATOM 1450 C CA . SER A 1 187 ? 17.685 -6.100 -24.351 1.00 98.44 187 SER A CA 1
ATOM 1451 C C . SER A 1 187 ? 17.864 -6.659 -22.929 1.00 98.44 187 SER A C 1
ATOM 1453 O O . SER A 1 187 ? 17.227 -6.158 -21.993 1.00 98.44 187 SER A O 1
ATOM 1455 N N . PRO A 1 188 ? 18.757 -7.649 -22.708 1.00 98.38 188 PRO A N 1
ATOM 1456 C CA . PRO A 1 188 ? 19.017 -8.185 -21.371 1.00 98.38 188 PRO A CA 1
ATOM 1457 C C . PRO A 1 188 ? 19.521 -7.124 -20.388 1.00 98.38 188 PRO A C 1
ATOM 1459 O O . PRO A 1 188 ? 19.097 -7.110 -19.234 1.00 98.38 188 PRO A O 1
ATOM 1462 N N . ALA A 1 189 ? 20.362 -6.197 -20.857 1.00 98.31 189 ALA A N 1
ATOM 1463 C CA . ALA A 1 189 ? 20.888 -5.105 -20.043 1.00 98.31 189 ALA A CA 1
ATOM 1464 C C . ALA A 1 189 ? 19.783 -4.134 -19.595 1.00 98.31 189 ALA A C 1
ATOM 1466 O O . ALA A 1 189 ? 19.750 -3.718 -18.437 1.00 98.31 189 ALA A O 1
ATOM 1467 N N . TRP A 1 190 ? 18.850 -3.781 -20.488 1.00 98.25 190 TRP A 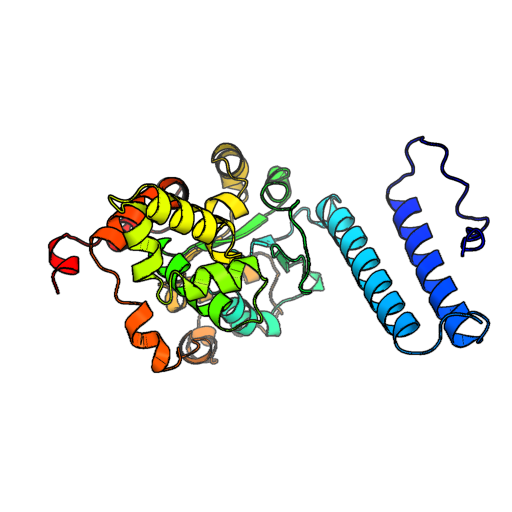N 1
ATOM 1468 C CA . TRP A 1 190 ? 17.731 -2.895 -20.142 1.00 98.25 190 TRP A CA 1
ATOM 1469 C C . TRP A 1 190 ? 16.756 -3.557 -19.167 1.00 98.25 190 TRP A C 1
ATOM 1471 O O . TRP A 1 190 ? 16.365 -2.964 -18.163 1.00 98.25 190 TRP A O 1
ATOM 1481 N N . ARG A 1 191 ? 16.458 -4.837 -19.397 1.00 98.50 191 ARG A N 1
ATOM 1482 C CA . ARG A 1 191 ? 15.639 -5.649 -18.496 1.00 98.50 191 ARG A CA 1
ATOM 1483 C C . ARG A 1 191 ? 16.267 -5.804 -17.108 1.00 98.50 191 ARG A C 1
ATOM 1485 O O . ARG A 1 191 ? 15.554 -5.749 -16.108 1.00 98.50 191 ARG A O 1
ATOM 1492 N N . GLY A 1 192 ? 17.588 -5.981 -17.036 1.00 98.44 192 GLY A N 1
ATOM 1493 C CA . GLY A 1 192 ? 18.341 -6.023 -15.779 1.00 98.44 192 GLY A CA 1
ATOM 1494 C C . GLY A 1 192 ? 18.250 -4.707 -15.006 1.00 98.44 192 GLY A C 1
ATOM 1495 O O . GLY A 1 192 ? 17.921 -4.721 -13.822 1.00 98.44 192 GLY A O 1
ATOM 1496 N N . ARG A 1 193 ? 18.437 -3.572 -15.692 1.00 98.62 193 ARG A N 1
ATOM 1497 C CA . ARG A 1 193 ? 18.278 -2.228 -15.110 1.00 98.62 193 ARG A CA 1
ATOM 1498 C C . ARG A 1 193 ? 16.875 -1.984 -14.564 1.00 98.62 193 ARG A C 1
ATOM 1500 O O . ARG A 1 193 ? 16.745 -1.541 -13.428 1.00 98.62 193 ARG A O 1
ATOM 1507 N N . ALA A 1 194 ? 15.836 -2.358 -15.312 1.00 98.62 194 ALA A N 1
ATOM 1508 C CA . ALA A 1 194 ? 14.452 -2.222 -14.860 1.00 98.62 194 ALA A CA 1
ATOM 1509 C C . ALA A 1 194 ? 14.183 -3.033 -13.583 1.00 98.62 194 ALA A C 1
ATOM 1511 O O . ALA A 1 194 ? 13.577 -2.536 -12.640 1.00 98.62 194 ALA A O 1
ATOM 1512 N N . ARG A 1 195 ? 14.685 -4.273 -13.508 1.00 98.56 195 ARG A N 1
ATOM 1513 C CA . ARG A 1 195 ? 14.579 -5.092 -12.289 1.00 98.56 195 ARG A CA 1
ATOM 1514 C C . ARG A 1 195 ? 15.340 -4.485 -11.116 1.00 98.56 195 ARG A C 1
ATOM 1516 O O . ARG A 1 195 ? 14.808 -4.471 -10.013 1.00 98.56 195 ARG A O 1
ATOM 1523 N N . GLY A 1 196 ? 16.548 -3.977 -11.361 1.00 98.31 196 GLY A N 1
ATOM 1524 C CA . GLY A 1 196 ? 17.321 -3.240 -10.363 1.00 98.31 196 GLY A CA 1
ATOM 1525 C C . GLY A 1 196 ? 16.521 -2.061 -9.810 1.00 98.31 196 GLY A C 1
ATOM 1526 O O . GLY A 1 196 ? 16.305 -1.986 -8.608 1.00 98.31 196 GLY A O 1
ATOM 1527 N N . ALA A 1 197 ? 15.967 -1.222 -10.687 1.00 98.25 197 ALA A N 1
ATOM 1528 C CA . ALA A 1 197 ? 15.123 -0.093 -10.304 1.00 98.25 197 ALA A CA 1
ATOM 1529 C C . ALA A 1 197 ? 13.886 -0.518 -9.489 1.00 98.25 197 ALA A C 1
ATOM 1531 O O . ALA A 1 197 ? 13.609 0.090 -8.456 1.00 98.25 197 ALA A O 1
ATOM 1532 N N . MET A 1 198 ? 13.185 -1.592 -9.883 1.00 98.25 198 MET A N 1
ATOM 1533 C CA . MET A 1 198 ? 12.061 -2.129 -9.099 1.00 98.25 198 MET A CA 1
ATOM 1534 C C . MET A 1 198 ? 12.468 -2.509 -7.671 1.00 98.25 198 MET A C 1
ATOM 1536 O O . MET A 1 198 ? 11.670 -2.347 -6.758 1.00 98.25 198 MET A O 1
ATOM 1540 N N . LEU A 1 199 ? 13.690 -3.010 -7.474 1.00 96.56 199 LEU A N 1
ATOM 1541 C CA . LEU A 1 199 ? 14.215 -3.413 -6.166 1.00 96.56 199 LEU A CA 1
ATOM 1542 C C . LEU A 1 199 ? 14.868 -2.263 -5.389 1.00 96.56 199 LEU A C 1
ATOM 1544 O O . LEU A 1 199 ? 15.079 -2.390 -4.189 1.00 96.56 199 LEU A O 1
ATOM 1548 N N . THR A 1 200 ? 15.214 -1.159 -6.044 1.00 96.19 200 THR A N 1
ATOM 1549 C CA . THR A 1 200 ? 15.846 0.001 -5.402 1.00 96.19 200 THR A CA 1
ATOM 1550 C C . THR A 1 200 ? 14.818 1.023 -4.922 1.00 96.19 200 THR A C 1
ATOM 1552 O O . THR A 1 200 ? 14.989 1.616 -3.863 1.00 96.19 200 THR A O 1
ATOM 1555 N N . LEU A 1 201 ? 13.731 1.219 -5.668 1.00 95.19 201 LEU A N 1
ATOM 1556 C CA . LEU A 1 201 ? 12.704 2.207 -5.343 1.00 95.19 201 LEU A CA 1
ATOM 1557 C C . LEU A 1 201 ? 11.853 1.736 -4.147 1.00 95.19 201 LEU A C 1
ATOM 1559 O O . LEU A 1 201 ? 11.034 0.832 -4.290 1.00 95.19 201 LEU A O 1
ATOM 1563 N N . GLY A 1 202 ? 11.987 2.376 -2.980 1.00 87.56 202 GLY A N 1
ATOM 1564 C CA . GLY A 1 202 ? 11.446 1.884 -1.696 1.00 87.56 202 GLY A CA 1
ATOM 1565 C C . GLY A 1 202 ? 9.996 1.360 -1.711 1.00 87.56 202 GLY A C 1
ATOM 1566 O O . GLY A 1 202 ? 9.760 0.169 -1.541 1.00 87.56 202 GLY A O 1
ATOM 1567 N N . HIS A 1 203 ? 8.990 2.216 -1.935 1.00 89.06 203 HIS A N 1
ATOM 1568 C CA . HIS A 1 203 ? 7.578 1.776 -1.963 1.00 89.06 203 HIS A CA 1
ATOM 1569 C C . HIS A 1 203 ? 7.195 0.926 -3.191 1.00 89.06 203 HIS A C 1
ATOM 1571 O O . HIS A 1 203 ? 6.089 0.386 -3.229 1.00 89.06 203 HIS A O 1
ATOM 1577 N N . VAL A 1 204 ? 8.054 0.863 -4.212 1.00 95.38 204 VAL A N 1
ATOM 1578 C CA . VAL A 1 204 ? 7.855 0.035 -5.412 1.00 95.38 204 VAL A CA 1
ATOM 1579 C C . VAL A 1 204 ? 8.340 -1.392 -5.158 1.00 95.38 204 VAL A C 1
ATOM 1581 O O . VAL A 1 204 ? 7.661 -2.336 -5.569 1.00 95.38 204 VAL A O 1
ATOM 1584 N N . ARG A 1 205 ? 9.471 -1.533 -4.456 1.00 94.38 205 ARG A N 1
ATOM 1585 C CA . ARG A 1 205 ? 10.103 -2.803 -4.086 1.00 94.38 205 ARG A CA 1
ATOM 1586 C C . ARG A 1 205 ? 9.127 -3.742 -3.402 1.00 94.38 205 ARG A C 1
ATOM 1588 O O . ARG A 1 205 ? 9.012 -4.895 -3.799 1.00 94.38 205 ARG A O 1
ATOM 1595 N N . ASP A 1 206 ? 8.422 -3.228 -2.405 1.00 90.19 206 ASP A N 1
ATOM 1596 C CA . ASP A 1 206 ? 7.578 -4.035 -1.533 1.00 90.19 206 ASP A CA 1
ATOM 1597 C C . ASP A 1 206 ? 6.132 -4.026 -2.020 1.00 90.19 206 ASP A C 1
ATOM 1599 O O . ASP A 1 206 ? 5.555 -2.957 -2.227 1.00 90.19 206 ASP A O 1
ATOM 1603 N N . GLY A 1 207 ? 5.540 -5.204 -2.201 1.00 92.31 207 GLY A N 1
ATOM 1604 C CA . GLY A 1 207 ? 4.127 -5.436 -2.499 1.00 92.31 207 GLY A CA 1
ATOM 1605 C C . GLY A 1 207 ? 3.249 -5.445 -1.247 1.00 92.31 207 GLY A C 1
ATOM 1606 O O . GLY A 1 207 ? 3.730 -5.309 -0.130 1.00 92.31 207 GLY A O 1
ATOM 1607 N N . LEU A 1 208 ? 1.940 -5.623 -1.414 1.00 93.00 208 LEU A N 1
ATOM 1608 C CA . LEU A 1 208 ? 1.005 -5.834 -0.299 1.00 93.00 208 LEU A CA 1
ATOM 160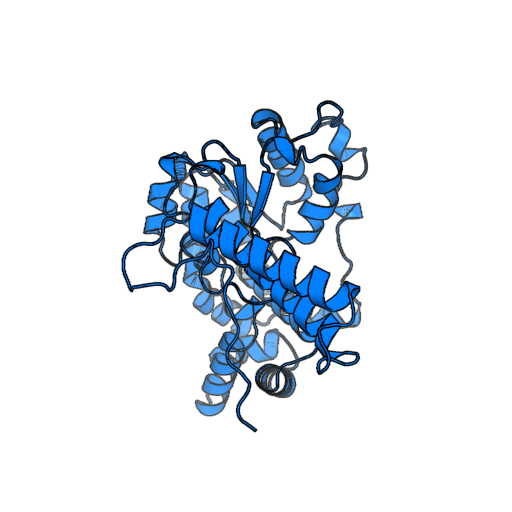9 C C . LEU A 1 208 ? 1.375 -7.073 0.531 1.00 93.00 208 LEU A C 1
ATOM 1611 O O . LEU A 1 208 ? 1.300 -7.038 1.758 1.00 93.00 208 LEU A O 1
ATOM 1615 N N . ALA A 1 209 ? 1.765 -8.163 -0.137 1.00 91.44 209 ALA A N 1
ATOM 1616 C CA . ALA A 1 209 ? 2.092 -9.427 0.517 1.00 91.44 209 ALA A CA 1
ATOM 1617 C C . ALA A 1 209 ? 3.292 -9.301 1.469 1.00 91.44 209 ALA A C 1
ATOM 1619 O O . ALA A 1 209 ? 3.290 -9.924 2.532 1.00 91.44 209 ALA A O 1
ATOM 1620 N N . ASP A 1 210 ? 4.268 -8.454 1.135 1.00 88.50 210 ASP A N 1
ATOM 1621 C CA . ASP A 1 210 ? 5.463 -8.240 1.956 1.00 88.50 210 ASP A CA 1
ATOM 1622 C C . ASP A 1 210 ? 5.119 -7.598 3.304 1.00 88.50 210 ASP A C 1
ATOM 1624 O O . ASP A 1 210 ? 5.721 -7.933 4.312 1.00 88.50 210 ASP A O 1
ATOM 1628 N N . TYR A 1 211 ? 4.094 -6.742 3.372 1.00 85.44 211 TYR A N 1
ATOM 1629 C CA . TYR A 1 211 ? 3.641 -6.152 4.641 1.00 85.44 211 TYR A CA 1
ATOM 1630 C C . TYR A 1 211 ? 2.903 -7.153 5.542 1.00 85.44 211 TYR A C 1
ATOM 1632 O O . TYR A 1 211 ? 2.747 -6.907 6.737 1.00 85.44 211 TYR A O 1
ATOM 1640 N N . LEU A 1 212 ? 2.428 -8.268 4.982 1.00 86.62 212 LEU A N 1
ATOM 1641 C CA . LEU A 1 212 ? 1.560 -9.235 5.659 1.00 86.62 212 LEU A CA 1
ATOM 1642 C C . LEU A 1 212 ? 2.243 -10.590 5.892 1.00 86.62 212 LEU A C 1
ATOM 1644 O O . LEU A 1 212 ? 1.574 -11.613 6.037 1.00 86.62 212 LEU A O 1
ATOM 1648 N N . GLY A 1 213 ? 3.574 -10.616 5.945 1.00 79.50 213 GLY A N 1
ATOM 1649 C CA . GLY A 1 213 ? 4.350 -11.819 6.246 1.00 79.50 213 GLY A CA 1
ATOM 1650 C C . GLY A 1 213 ? 5.078 -12.441 5.070 1.00 79.50 213 GLY A C 1
ATOM 1651 O O . GLY A 1 213 ? 5.739 -13.459 5.276 1.00 79.50 213 GLY A O 1
ATOM 1652 N N . GLY A 1 214 ? 4.926 -11.910 3.853 1.00 75.75 214 GLY A N 1
ATOM 1653 C CA . GLY A 1 214 ? 5.500 -12.451 2.613 1.00 75.75 214 GLY A CA 1
ATOM 1654 C C . GLY A 1 214 ? 4.951 -13.827 2.198 1.00 75.75 214 GLY A C 1
ATOM 1655 O O . GLY A 1 214 ? 4.972 -14.179 1.020 1.00 75.75 214 GLY A O 1
ATOM 1656 N N . ASN A 1 215 ? 4.414 -14.610 3.141 1.00 74.25 215 ASN A N 1
ATOM 1657 C CA . ASN A 1 215 ? 3.787 -15.905 2.921 1.00 74.25 215 ASN A CA 1
ATOM 1658 C C . ASN A 1 215 ? 2.306 -15.899 3.326 1.00 74.25 215 ASN A C 1
ATOM 1660 O O . ASN A 1 215 ? 1.897 -15.320 4.331 1.00 74.25 215 ASN A O 1
ATOM 1664 N N . PHE A 1 216 ? 1.495 -16.607 2.540 1.00 81.25 216 PHE A N 1
ATOM 1665 C CA . PHE A 1 216 ? 0.060 -16.759 2.789 1.00 81.25 216 PHE A CA 1
ATOM 1666 C C . PHE A 1 216 ? -0.256 -17.513 4.078 1.00 81.25 216 PHE A C 1
ATOM 1668 O O . PHE A 1 216 ? -1.337 -17.341 4.632 1.00 81.25 216 PHE A O 1
ATOM 1675 N N . SER A 1 217 ? 0.672 -18.338 4.561 1.00 84.00 217 SER A N 1
ATOM 1676 C CA . SER A 1 217 ? 0.467 -19.176 5.739 1.00 84.00 217 SER A CA 1
ATOM 1677 C C . SER A 1 217 ? 0.249 -18.344 7.003 1.00 84.00 217 SER A C 1
ATOM 1679 O O . SER A 1 217 ? -0.613 -18.685 7.810 1.00 84.00 217 SER A O 1
ATOM 1681 N N . ALA A 1 218 ? 0.983 -17.237 7.168 1.00 82.31 218 ALA A N 1
ATOM 1682 C CA . ALA A 1 218 ? 0.797 -16.330 8.298 1.00 82.31 218 ALA A CA 1
ATOM 1683 C C . ALA A 1 218 ? -0.590 -15.680 8.268 1.00 82.31 218 ALA A C 1
ATOM 1685 O O . ALA A 1 218 ? -1.327 -15.761 9.247 1.00 82.31 218 ALA A O 1
ATOM 1686 N N . LEU A 1 219 ? -0.979 -15.112 7.126 1.00 87.44 219 LEU A N 1
ATOM 1687 C CA . LEU A 1 219 ? -2.293 -14.499 6.955 1.00 87.44 219 LEU A CA 1
ATOM 1688 C C . LEU A 1 219 ? -3.433 -15.506 7.171 1.00 87.44 219 LEU A C 1
ATOM 1690 O O . LEU A 1 219 ? -4.386 -15.204 7.883 1.00 87.44 219 LEU A O 1
ATOM 1694 N N . ALA A 1 220 ? -3.318 -16.709 6.600 1.00 90.31 220 ALA A N 1
ATOM 1695 C CA . ALA A 1 220 ? -4.322 -17.762 6.724 1.00 90.31 220 ALA A CA 1
ATOM 1696 C C . ALA A 1 220 ? -4.516 -18.206 8.177 1.00 90.31 220 ALA A C 1
ATOM 1698 O O . ALA A 1 220 ? -5.648 -18.271 8.653 1.00 90.31 220 ALA A O 1
ATOM 1699 N N . ARG A 1 221 ? -3.416 -18.423 8.908 1.00 90.12 221 ARG A N 1
ATOM 1700 C CA . ARG A 1 221 ? -3.450 -18.720 10.348 1.00 90.12 221 ARG A CA 1
ATOM 1701 C C . ARG A 1 221 ? -4.136 -17.611 11.144 1.00 90.12 221 ARG A C 1
ATOM 1703 O O . ARG A 1 221 ? -4.797 -17.881 12.139 1.00 90.12 221 ARG A O 1
ATOM 1710 N N . CYS A 1 222 ? -3.986 -16.371 10.698 1.00 90.69 222 CYS A N 1
ATOM 1711 C CA . CYS A 1 222 ? -4.460 -15.191 11.402 1.00 90.69 222 CYS A CA 1
ATOM 1712 C C . CYS A 1 222 ? -5.796 -14.653 10.897 1.00 90.69 222 CYS A C 1
ATOM 1714 O O . CYS A 1 222 ? -6.198 -13.563 11.296 1.00 90.69 222 CYS A O 1
ATOM 1716 N N . ARG A 1 223 ? -6.511 -15.415 10.063 1.00 93.19 223 ARG A N 1
ATOM 1717 C CA . ARG A 1 223 ? -7.803 -15.014 9.498 1.00 93.19 223 ARG A CA 1
ATOM 1718 C C . ARG A 1 223 ? -8.790 -14.545 10.569 1.00 93.19 223 ARG A C 1
ATOM 1720 O O . ARG A 1 223 ? -9.369 -13.478 10.417 1.00 93.19 223 ARG A O 1
ATOM 1727 N N . GLY A 1 224 ? -8.954 -15.310 11.652 1.00 93.94 224 GLY A N 1
ATOM 1728 C CA . GLY A 1 224 ? -9.903 -14.988 12.732 1.00 93.94 224 GLY A CA 1
ATOM 1729 C C . GLY A 1 224 ? -9.576 -13.698 13.497 1.00 93.94 224 GLY A C 1
ATOM 1730 O O . GLY A 1 224 ? -10.416 -13.163 14.218 1.00 93.94 224 GLY A O 1
ATOM 1731 N N . SER A 1 225 ? -8.365 -13.182 13.314 1.00 93.50 225 SER A N 1
ATOM 1732 C CA . SER A 1 225 ? -7.863 -11.965 13.942 1.00 93.50 225 SER A CA 1
ATOM 1733 C C . SER A 1 225 ? -8.038 -10.733 13.062 1.00 93.50 225 SER A C 1
ATOM 1735 O O . SER A 1 225 ? -7.885 -9.613 13.541 1.00 93.50 225 SER A O 1
ATOM 1737 N N . ILE A 1 226 ? -8.343 -10.902 11.775 1.00 94.75 226 ILE A N 1
ATOM 1738 C CA . ILE A 1 226 ? -8.563 -9.785 10.857 1.00 94.75 226 ILE A CA 1
ATOM 1739 C C . ILE A 1 226 ? -9.992 -9.287 11.063 1.00 94.75 226 ILE A C 1
ATOM 1741 O O . ILE A 1 226 ? -10.956 -9.982 10.755 1.00 94.75 226 ILE A O 1
ATOM 1745 N N . ARG A 1 227 ? -10.125 -8.077 11.605 1.00 95.75 227 ARG A N 1
ATOM 1746 C CA . ARG A 1 227 ? -11.416 -7.434 11.879 1.00 95.75 227 ARG A CA 1
ATOM 1747 C C . ARG A 1 227 ? -11.901 -6.581 10.723 1.00 95.75 227 ARG A C 1
ATOM 1749 O O . ARG A 1 227 ? -13.100 -6.366 10.598 1.00 95.75 227 ARG A O 1
ATOM 1756 N N . PHE A 1 228 ? -10.983 -6.089 9.894 1.00 96.94 228 PHE A N 1
ATOM 1757 C CA . PHE A 1 228 ? -11.339 -5.207 8.796 1.00 96.94 228 PHE A CA 1
ATOM 1758 C C . PHE A 1 228 ? -10.306 -5.224 7.669 1.00 96.94 228 PHE A C 1
ATOM 1760 O O . PHE A 1 228 ? -9.100 -5.157 7.919 1.00 96.94 228 PHE A O 1
ATOM 1767 N N . VAL A 1 229 ? -10.787 -5.238 6.426 1.00 97.88 229 VAL A N 1
ATOM 1768 C CA . VAL A 1 229 ? -9.975 -4.965 5.239 1.00 97.88 229 VAL A CA 1
ATOM 1769 C C . VAL A 1 229 ? -10.717 -3.976 4.350 1.00 97.88 229 VAL A C 1
ATOM 1771 O O . VAL A 1 229 ? -11.771 -4.296 3.812 1.00 97.88 229 VAL A O 1
ATOM 1774 N N . GLY A 1 230 ? -10.155 -2.783 4.180 1.00 97.38 230 GLY A N 1
ATOM 1775 C CA . GLY A 1 230 ? -10.683 -1.774 3.264 1.00 97.38 230 GLY A CA 1
ATOM 1776 C C . GLY A 1 230 ? -9.979 -1.780 1.908 1.00 97.38 230 GLY A C 1
ATOM 1777 O O . GLY A 1 230 ? -8.892 -2.336 1.746 1.00 97.38 230 GLY A O 1
ATOM 1778 N N . ARG A 1 231 ? -10.578 -1.117 0.925 1.00 97.44 231 ARG A N 1
ATOM 1779 C CA . ARG A 1 231 ? -10.105 -0.951 -0.450 1.00 97.44 231 ARG A CA 1
ATOM 1780 C C . ARG A 1 231 ? -9.848 0.530 -0.684 1.00 97.44 231 ARG A C 1
ATOM 1782 O O . ARG A 1 231 ? -10.709 1.377 -0.469 1.00 97.44 231 ARG A O 1
ATOM 1789 N N . THR A 1 232 ? -8.652 0.864 -1.154 1.00 95.38 232 THR A N 1
ATOM 1790 C CA . THR A 1 232 ? -8.274 2.269 -1.380 1.00 95.38 232 THR A CA 1
ATOM 1791 C C . THR A 1 232 ? -9.136 2.926 -2.465 1.00 95.38 232 THR A C 1
ATOM 1793 O O . THR A 1 232 ? -9.374 4.129 -2.427 1.00 95.38 232 THR A O 1
ATOM 1796 N N . GLU A 1 233 ? -9.585 2.151 -3.452 1.00 94.50 233 GLU A N 1
ATOM 1797 C CA . GLU A 1 233 ? -10.486 2.606 -4.514 1.00 94.50 233 GLU A CA 1
ATOM 1798 C C . GLU A 1 233 ? -11.893 2.947 -4.005 1.00 94.50 233 GLU A C 1
ATOM 1800 O O . GLU A 1 233 ? -12.566 3.748 -4.644 1.00 94.50 233 GLU A O 1
ATOM 1805 N N . HIS A 1 234 ? -12.287 2.401 -2.849 1.00 94.62 234 HIS A N 1
ATOM 1806 C CA . HIS A 1 234 ? -13.619 2.528 -2.248 1.00 94.62 234 HIS A CA 1
ATOM 1807 C C . HIS A 1 234 ? -13.549 3.144 -0.849 1.00 94.62 234 HIS A C 1
ATOM 1809 O O . HIS A 1 234 ? -14.292 2.765 0.051 1.00 94.62 234 HIS A O 1
ATOM 1815 N N . LEU A 1 235 ? -12.630 4.094 -0.641 1.00 90.69 235 LEU A N 1
ATOM 1816 C CA . LEU A 1 235 ? -12.462 4.753 0.660 1.00 90.69 235 LEU A CA 1
ATOM 1817 C C . LEU A 1 235 ? -13.765 5.378 1.176 1.00 90.69 235 LEU A C 1
ATOM 1819 O O . LEU A 1 235 ? -13.977 5.366 2.384 1.00 90.69 235 LEU A O 1
ATOM 1823 N N . ASP A 1 236 ? -14.623 5.892 0.290 1.00 87.62 236 ASP A N 1
ATOM 1824 C CA . ASP A 1 236 ? -15.904 6.511 0.665 1.00 87.62 236 ASP A CA 1
ATOM 1825 C C . ASP A 1 236 ? -16.834 5.499 1.356 1.00 87.62 236 ASP A C 1
ATOM 1827 O O . ASP A 1 236 ? -17.511 5.829 2.326 1.00 87.62 236 ASP A O 1
ATOM 1831 N N . GLU A 1 237 ? -16.813 4.248 0.895 1.00 91.12 237 GLU A N 1
ATOM 1832 C CA . GLU A 1 237 ? -17.629 3.145 1.414 1.00 91.12 237 GLU A CA 1
ATOM 1833 C C . GLU A 1 237 ? -16.974 2.470 2.628 1.00 91.12 237 GLU A C 1
ATOM 1835 O O . GLU A 1 237 ? -17.624 2.100 3.615 1.00 91.12 237 GLU A O 1
ATOM 1840 N N . ASP A 1 238 ? -15.655 2.303 2.558 1.00 93.75 238 ASP A N 1
ATOM 1841 C CA . ASP A 1 238 ? -14.908 1.480 3.497 1.00 93.75 238 ASP A CA 1
ATOM 1842 C C . ASP A 1 238 ? -14.527 2.260 4.766 1.00 93.75 238 ASP A C 1
ATOM 1844 O O . ASP A 1 238 ? -14.401 1.661 5.835 1.00 93.75 238 ASP A O 1
ATOM 1848 N N . LEU A 1 239 ? -14.405 3.592 4.713 1.00 90.94 239 LEU A N 1
ATOM 1849 C CA . LEU A 1 239 ? -14.078 4.405 5.891 1.00 90.94 239 LEU A CA 1
ATOM 1850 C C . LEU A 1 239 ? -15.198 4.415 6.957 1.00 90.94 239 LEU A C 1
ATOM 1852 O O . LEU A 1 239 ? -14.881 4.175 8.126 1.00 90.94 239 LEU A O 1
ATOM 1856 N N . PRO A 1 240 ? -16.497 4.587 6.623 1.00 90.75 240 PRO A N 1
ATOM 1857 C CA . PRO A 1 240 ? -17.583 4.405 7.593 1.00 90.75 240 PRO A CA 1
ATOM 1858 C C . PRO A 1 240 ? -17.626 2.991 8.187 1.00 90.75 240 PRO A C 1
ATOM 1860 O O . PRO A 1 240 ? -17.989 2.798 9.349 1.00 90.75 240 PRO A O 1
ATOM 1863 N N . SER A 1 241 ? -17.240 1.981 7.406 1.00 93.06 241 SER A N 1
ATOM 1864 C CA . SER A 1 241 ? -17.161 0.593 7.868 1.00 93.06 241 SER A CA 1
ATOM 1865 C C . SER A 1 241 ? -16.007 0.383 8.851 1.00 93.06 241 SER A C 1
ATOM 1867 O O . SER A 1 241 ? -16.217 -0.217 9.905 1.00 93.06 241 SER A O 1
ATOM 1869 N N . LEU A 1 242 ? -14.832 0.963 8.580 1.00 92.94 242 LEU A N 1
ATOM 1870 C CA . LEU A 1 242 ? -13.723 1.007 9.534 1.00 92.94 242 LEU A CA 1
ATOM 1871 C C . LEU A 1 242 ? -14.141 1.702 10.835 1.00 92.94 242 LEU A C 1
ATOM 1873 O O . LEU A 1 242 ? -13.861 1.185 11.911 1.00 92.94 242 LEU A O 1
ATOM 1877 N N . ALA A 1 243 ? -14.819 2.850 10.755 1.00 91.06 243 ALA A N 1
ATOM 1878 C CA . ALA A 1 243 ? -15.248 3.598 11.935 1.00 91.06 243 ALA A CA 1
ATOM 1879 C C . ALA A 1 243 ? -16.164 2.769 12.850 1.00 91.06 243 ALA A C 1
ATOM 1881 O O . ALA A 1 243 ? -15.983 2.780 14.064 1.00 91.06 243 ALA A O 1
ATOM 1882 N N . ARG A 1 244 ? -17.088 1.982 12.280 1.00 92.31 244 ARG A N 1
ATOM 1883 C CA . ARG A 1 244 ? -17.926 1.047 13.052 1.00 92.31 244 ARG A CA 1
ATOM 1884 C C . ARG A 1 244 ? -17.099 -0.025 13.759 1.00 92.31 244 ARG A C 1
ATOM 1886 O O . ARG A 1 244 ? -17.363 -0.314 14.922 1.00 92.31 244 ARG A O 1
ATOM 1893 N N . VAL A 1 245 ? -16.086 -0.581 13.089 1.00 93.19 245 VAL A N 1
ATOM 1894 C CA . VAL A 1 245 ? -15.157 -1.538 13.715 1.00 93.19 245 VAL A CA 1
ATOM 1895 C C . VAL A 1 245 ? -14.393 -0.868 14.856 1.00 93.19 245 VAL A C 1
ATOM 1897 O O . VAL A 1 245 ? -14.341 -1.411 15.952 1.00 93.19 245 VAL A O 1
ATOM 1900 N N . LEU A 1 246 ? -13.859 0.337 14.643 1.00 90.88 246 LEU A N 1
ATOM 1901 C CA . LEU A 1 246 ? -13.139 1.078 15.680 1.00 90.88 246 LEU A CA 1
ATOM 1902 C C . LEU A 1 246 ? -14.029 1.408 16.881 1.00 90.88 246 LEU A C 1
ATOM 1904 O O . LEU A 1 246 ? -13.588 1.274 18.019 1.00 90.88 246 LEU A O 1
ATOM 1908 N N . GLN A 1 247 ? -15.282 1.792 16.648 1.00 91.00 247 GLN A N 1
ATOM 1909 C CA . GLN A 1 247 ? -16.246 2.047 17.713 1.00 91.00 247 GLN A CA 1
ATOM 1910 C C . GLN A 1 247 ? -16.555 0.776 18.514 1.00 91.00 247 GLN A C 1
ATOM 1912 O O . GLN A 1 247 ? -16.530 0.814 19.741 1.00 91.00 247 GLN A O 1
ATOM 1917 N N . ALA A 1 248 ? -16.783 -0.356 17.839 1.00 91.19 248 ALA A N 1
ATOM 1918 C CA . ALA A 1 248 ? -17.035 -1.645 18.488 1.00 91.19 248 ALA A CA 1
ATOM 1919 C C . ALA A 1 248 ? -15.836 -2.139 19.320 1.00 91.19 248 ALA A C 1
ATOM 1921 O O . ALA A 1 248 ? -16.012 -2.802 20.338 1.00 91.19 248 ALA A O 1
ATOM 1922 N N . GLU A 1 249 ? -14.620 -1.777 18.914 1.00 89.19 249 GLU A N 1
ATOM 1923 C CA . GLU A 1 249 ? -13.380 -2.063 19.644 1.00 89.19 249 GLU A CA 1
ATOM 1924 C C . GLU A 1 249 ? -13.093 -1.028 20.755 1.00 89.19 249 GLU A C 1
ATOM 1926 O O . GLU A 1 249 ? -12.074 -1.115 21.440 1.00 89.19 249 GLU A O 1
ATOM 1931 N N . GLY A 1 250 ? -13.962 -0.023 20.942 1.00 89.31 250 GLY A N 1
ATOM 1932 C CA . GLY A 1 250 ? -13.764 1.063 21.908 1.00 89.31 250 GLY A CA 1
ATOM 1933 C C . GLY A 1 250 ? -12.570 1.967 21.580 1.00 89.31 250 GLY A C 1
ATOM 1934 O O . GLY A 1 250 ? -12.038 2.634 22.465 1.00 89.31 250 GLY A O 1
ATOM 1935 N N . ALA A 1 251 ? -12.123 1.962 20.323 1.00 89.44 251 ALA A N 1
ATOM 1936 C CA . ALA A 1 251 ? -10.955 2.688 19.837 1.00 89.44 251 ALA A CA 1
ATOM 1937 C C . ALA A 1 251 ? -11.263 4.133 19.410 1.00 89.44 251 ALA A C 1
ATOM 1939 O O . ALA A 1 251 ? -10.338 4.876 19.081 1.00 89.44 251 ALA A O 1
ATOM 1940 N N . LEU A 1 252 ? -12.535 4.537 19.414 1.00 90.31 252 LEU A N 1
ATOM 1941 C CA . LEU A 1 252 ? -12.960 5.916 19.173 1.00 90.31 252 LEU A CA 1
ATOM 1942 C C . LEU A 1 252 ? -13.357 6.611 20.480 1.00 90.31 252 LEU A C 1
ATOM 1944 O O . LEU A 1 252 ? -13.697 5.956 21.465 1.00 90.31 252 LEU A O 1
ATOM 1948 N N . LEU A 1 253 ? -13.284 7.941 20.487 1.00 89.56 253 LEU A N 1
ATOM 1949 C CA . LEU A 1 253 ? -13.815 8.784 21.557 1.00 89.56 253 LEU A CA 1
ATOM 1950 C C . LEU A 1 253 ? -15.349 8.695 21.606 1.00 89.56 253 LEU A C 1
ATOM 1952 O O . LEU A 1 253 ? -15.999 8.533 20.574 1.00 89.56 253 LEU A O 1
ATOM 1956 N N . ASP A 1 254 ? -15.929 8.850 22.798 1.00 88.88 254 ASP A N 1
ATOM 1957 C CA . ASP A 1 254 ? -17.379 8.704 23.019 1.00 88.88 254 ASP A CA 1
ATOM 1958 C C . ASP A 1 254 ? -18.207 9.760 22.264 1.00 88.88 254 ASP A C 1
ATOM 1960 O O . ASP A 1 254 ? -19.366 9.528 21.930 1.00 88.88 254 ASP A O 1
ATOM 1964 N N . ASN A 1 255 ? -17.600 10.908 21.949 1.00 87.25 255 ASN A N 1
ATOM 1965 C CA . ASN A 1 255 ? -18.202 11.979 21.155 1.00 87.25 255 ASN A CA 1
ATOM 1966 C C . ASN A 1 255 ? -17.992 11.813 19.639 1.00 87.25 255 ASN A C 1
ATOM 1968 O O . ASN A 1 255 ? -18.262 12.751 18.887 1.00 87.25 255 ASN A O 1
ATOM 1972 N N . PHE A 1 256 ? -17.489 10.663 19.175 1.00 86.12 256 PHE A N 1
ATOM 1973 C CA . PHE A 1 256 ? -17.420 10.376 17.749 1.00 86.12 256 PHE A CA 1
ATOM 1974 C C . PHE A 1 256 ? -18.836 10.477 17.160 1.00 86.12 256 PHE A C 1
ATOM 1976 O O . PHE A 1 256 ? -19.728 9.757 17.614 1.00 86.12 256 PHE A O 1
ATOM 1983 N N . PRO A 1 257 ? -19.072 11.321 16.138 1.00 79.94 257 PRO A N 1
ATOM 1984 C CA . PRO A 1 257 ? -20.422 11.649 15.667 1.00 79.94 257 PRO A CA 1
ATOM 1985 C C . PRO A 1 257 ? -21.146 10.464 14.992 1.00 79.94 257 PRO A C 1
ATOM 1987 O O . PRO A 1 257 ? -22.279 10.587 14.532 1.00 79.94 257 PRO A O 1
ATOM 1990 N N . GLY A 1 258 ? -20.513 9.290 14.952 1.00 76.19 258 GLY A N 1
ATOM 1991 C CA . GLY A 1 258 ? -21.051 8.063 14.392 1.00 76.19 258 GLY A CA 1
ATOM 1992 C C . GLY A 1 258 ? -20.822 7.963 12.886 1.00 76.19 258 GLY A C 1
ATOM 1993 O O . GLY A 1 258 ? -20.573 8.947 12.183 1.00 76.19 258 GLY A O 1
ATOM 1994 N N . ALA A 1 259 ? -20.922 6.739 12.366 1.00 66.69 259 ALA A N 1
ATOM 1995 C CA . ALA A 1 259 ? -20.685 6.453 10.951 1.00 66.69 259 ALA A CA 1
ATOM 1996 C C . ALA A 1 259 ? -21.658 7.199 10.013 1.00 66.69 259 ALA A C 1
ATOM 1998 O O . ALA A 1 259 ? -21.265 7.593 8.919 1.00 66.69 259 ALA A O 1
ATOM 1999 N N . ALA A 1 260 ? -22.898 7.443 10.454 1.00 62.41 260 ALA A N 1
ATOM 2000 C CA . ALA A 1 260 ? -23.912 8.153 9.670 1.00 62.41 260 ALA A CA 1
ATOM 2001 C C . ALA A 1 260 ? -23.610 9.656 9.525 1.00 62.41 260 ALA A C 1
ATOM 2003 O O . ALA A 1 260 ? -23.752 10.210 8.438 1.00 62.41 260 ALA A O 1
ATOM 2004 N N . ALA A 1 261 ? -23.124 10.313 10.584 1.00 58.53 261 ALA A N 1
ATOM 2005 C CA . ALA A 1 261 ? -22.748 11.726 10.523 1.00 58.53 261 ALA A CA 1
ATOM 2006 C C . ALA A 1 261 ? -21.390 11.945 9.837 1.00 58.53 261 ALA A C 1
ATOM 2008 O O . ALA A 1 261 ? -21.122 13.032 9.333 1.00 58.53 261 ALA A O 1
ATOM 2009 N N . SER A 1 262 ? -20.546 10.909 9.765 1.00 56.84 262 SER A N 1
ATOM 2010 C CA . SER A 1 262 ? -19.220 10.960 9.132 1.00 56.84 262 SER A CA 1
ATOM 2011 C C . SER A 1 262 ? -19.274 11.384 7.658 1.00 56.84 262 SER A C 1
ATOM 2013 O O . SER A 1 262 ? -18.390 12.100 7.192 1.00 56.84 262 SER A O 1
ATOM 2015 N N . ALA A 1 263 ? -20.332 11.003 6.934 1.00 57.53 263 ALA A N 1
ATOM 2016 C CA . ALA A 1 263 ? -20.529 11.404 5.541 1.00 57.53 263 ALA A CA 1
ATOM 2017 C C . ALA A 1 263 ? -20.759 12.923 5.383 1.00 57.53 263 ALA A C 1
ATOM 2019 O O . ALA A 1 263 ? -20.344 13.499 4.381 1.00 57.53 263 ALA A O 1
ATOM 2020 N N . GLY A 1 264 ? -21.368 13.580 6.382 1.00 53.78 264 GLY A N 1
ATOM 2021 C CA . GLY A 1 264 ? -21.609 15.030 6.399 1.00 53.78 264 GLY A CA 1
ATOM 2022 C C . GLY A 1 264 ? -20.544 15.847 7.144 1.00 53.78 264 GLY A C 1
ATOM 2023 O O . GLY A 1 264 ? -20.330 17.011 6.825 1.00 53.78 264 GLY A O 1
ATOM 2024 N N . ALA A 1 265 ? -19.830 15.246 8.100 1.00 52.66 265 ALA A N 1
ATOM 2025 C CA . ALA A 1 265 ? -18.871 15.916 8.986 1.00 52.66 265 ALA A CA 1
ATOM 2026 C C . ALA A 1 265 ? -17.455 16.086 8.392 1.00 52.66 265 ALA A C 1
ATOM 2028 O O . ALA A 1 265 ? -16.485 16.250 9.129 1.00 52.66 265 ALA A O 1
ATOM 2029 N N . GLY A 1 266 ? -17.300 16.009 7.066 1.00 56.59 266 GLY A N 1
ATOM 2030 C CA . GLY A 1 266 ? -15.999 16.205 6.412 1.00 56.59 266 GLY A CA 1
ATOM 2031 C C . GLY A 1 266 ? -15.026 15.022 6.519 1.00 56.59 266 GLY A C 1
ATOM 2032 O O . GLY A 1 266 ? -13.869 15.162 6.135 1.00 56.59 266 GLY A O 1
ATOM 2033 N N . LEU A 1 267 ? -15.482 13.842 6.963 1.00 59.00 267 LEU A N 1
ATOM 2034 C CA . LEU A 1 267 ? -14.716 12.589 6.835 1.00 59.00 267 LEU A CA 1
ATOM 2035 C C . LEU A 1 267 ? -14.814 11.982 5.425 1.00 59.00 267 LEU A C 1
ATOM 2037 O O . LEU A 1 267 ? -14.222 10.940 5.158 1.00 59.00 267 LEU A O 1
ATOM 2041 N N . GLY A 1 268 ? -15.536 12.640 4.514 1.00 58.69 268 GLY A N 1
ATOM 2042 C CA . GLY A 1 268 ? -15.621 12.258 3.113 1.00 58.69 268 GLY A CA 1
ATOM 2043 C C . GLY A 1 268 ? -14.247 12.322 2.425 1.00 58.69 268 GLY A C 1
ATOM 2044 O O . GLY A 1 268 ? -13.554 13.339 2.524 1.00 58.69 268 GLY A O 1
ATOM 2045 N N . PRO A 1 269 ? -13.839 11.285 1.681 1.00 54.34 269 PRO A N 1
ATOM 2046 C CA . PRO A 1 269 ? -12.611 11.244 0.890 1.00 54.34 269 PRO A CA 1
ATOM 2047 C C . PRO A 1 269 ? -12.335 12.464 0.029 1.00 54.34 269 PRO A C 1
ATOM 2049 O O . PRO A 1 269 ? -11.166 12.772 -0.170 1.00 54.34 269 PRO A O 1
ATOM 2052 N N . SER A 1 270 ? -13.349 13.199 -0.429 1.00 62.00 270 SER A N 1
ATOM 2053 C CA . SER A 1 270 ? -13.171 14.482 -1.121 1.00 62.00 270 SER A CA 1
ATOM 2054 C C . SER A 1 270 ? -12.314 15.480 -0.330 1.00 62.00 270 SER A C 1
ATOM 2056 O O . SER A 1 270 ? -11.498 16.176 -0.927 1.00 62.00 270 SER A O 1
ATOM 2058 N N . ALA A 1 271 ? -12.426 15.503 1.003 1.00 58.81 271 ALA A N 1
ATOM 2059 C CA . ALA A 1 271 ? -11.603 16.348 1.870 1.00 58.81 271 ALA A CA 1
ATOM 2060 C C . ALA A 1 271 ? -10.181 15.783 2.068 1.00 58.81 271 ALA A C 1
ATOM 2062 O O . ALA A 1 271 ? -9.222 16.537 2.223 1.00 58.81 271 ALA A O 1
ATOM 2063 N N . CYS A 1 272 ? -10.023 14.454 2.020 1.00 58.19 272 CYS A N 1
ATOM 2064 C CA . CYS A 1 272 ? -8.753 13.764 2.272 1.00 58.19 272 CYS A CA 1
ATOM 2065 C C . CYS A 1 272 ? -7.988 13.387 0.959 1.00 58.19 272 CYS A C 1
ATOM 2067 O O . CYS A 1 272 ? -6.851 12.893 1.013 1.00 58.19 272 CYS A O 1
ATOM 2069 N N . LYS A 1 273 ? -8.562 13.604 -0.241 1.00 66.69 273 LYS A N 1
ATOM 2070 C CA . LYS A 1 273 ? -7.986 13.211 -1.544 1.00 66.69 273 LYS A CA 1
ATOM 2071 C C . LYS A 1 273 ? -6.993 14.259 -2.027 1.00 66.69 273 LYS A C 1
ATOM 2073 O O . LYS A 1 273 ? -7.348 15.306 -2.555 1.00 66.69 273 LYS A O 1
ATOM 2078 N N . ARG A 1 274 ? -5.704 13.939 -1.911 1.00 69.00 274 ARG A N 1
ATOM 2079 C CA . ARG A 1 274 ? -4.652 14.753 -2.528 1.00 69.00 274 ARG A CA 1
ATOM 2080 C C . ARG A 1 274 ? -4.801 14.733 -4.048 1.00 69.00 274 ARG A C 1
ATOM 2082 O O . ARG A 1 274 ? -4.613 13.687 -4.671 1.00 69.00 274 ARG A O 1
ATOM 2089 N N . CYS A 1 275 ? -5.072 15.894 -4.634 1.00 69.88 275 CYS A N 1
ATOM 2090 C CA . CYS A 1 275 ? -4.937 16.099 -6.069 1.00 69.88 275 CYS A CA 1
ATOM 2091 C C . CYS A 1 275 ? -3.473 15.885 -6.460 1.00 69.88 275 CYS A C 1
ATOM 2093 O O . CYS A 1 275 ? -2.562 16.494 -5.892 1.00 69.88 275 CYS A O 1
ATOM 2095 N N . SER A 1 276 ? -3.226 14.988 -7.413 1.00 76.12 276 SER A N 1
ATOM 2096 C CA . SER A 1 276 ? -1.917 14.920 -8.051 1.00 76.12 276 SER A CA 1
ATOM 2097 C C . SER A 1 276 ? -1.697 16.201 -8.854 1.00 76.12 276 SER A C 1
ATOM 2099 O O . SER A 1 276 ? -2.621 16.706 -9.495 1.00 76.12 276 SER A O 1
ATOM 2101 N N . SER A 1 277 ? -0.469 16.727 -8.822 1.00 82.88 277 SER A N 1
ATOM 2102 C CA . SER A 1 277 ? -0.093 17.841 -9.697 1.00 82.88 277 SER A CA 1
ATOM 2103 C C . SER A 1 277 ? -0.403 17.474 -11.159 1.00 82.88 277 SER A C 1
ATOM 2105 O O . SER A 1 277 ? -0.176 16.317 -11.541 1.00 82.88 277 SER A O 1
ATOM 2107 N N . PRO A 1 278 ? -0.885 18.424 -11.989 1.00 87.31 278 PRO A N 1
ATOM 2108 C CA . PRO A 1 278 ? -1.130 18.203 -13.414 1.00 87.31 278 PRO A CA 1
ATOM 2109 C C . PRO A 1 278 ? 0.048 17.554 -14.156 1.00 87.31 278 PRO A C 1
ATOM 2111 O O . PRO A 1 278 ? -0.186 16.757 -15.064 1.00 87.31 278 PRO A O 1
ATOM 2114 N N . ALA A 1 279 ? 1.286 17.810 -13.712 1.00 87.25 279 ALA A N 1
ATOM 2115 C CA . ALA A 1 279 ? 2.512 17.221 -14.256 1.00 87.25 279 ALA A CA 1
ATOM 2116 C C . ALA A 1 279 ? 2.522 15.678 -14.245 1.00 87.25 279 ALA A C 1
ATOM 2118 O O . ALA A 1 279 ? 3.151 15.057 -15.096 1.00 87.25 279 ALA A O 1
ATOM 2119 N N . TYR A 1 280 ? 1.786 15.044 -13.327 1.00 87.94 280 TYR A N 1
ATOM 2120 C CA . TYR A 1 280 ? 1.743 13.585 -13.187 1.00 87.94 280 TYR A CA 1
ATOM 2121 C C . TYR A 1 280 ? 0.489 12.943 -13.785 1.00 87.94 280 TYR A C 1
ATOM 2123 O O . TYR A 1 280 ? 0.286 11.740 -13.633 1.00 87.94 280 TYR A O 1
ATOM 2131 N N . ARG A 1 281 ? -0.374 13.698 -14.478 1.00 88.12 281 ARG A N 1
ATOM 2132 C CA . ARG A 1 281 ? -1.586 13.122 -15.095 1.00 88.12 281 ARG A CA 1
ATOM 2133 C C . ARG A 1 281 ? -1.265 12.012 -16.093 1.00 88.12 281 ARG A C 1
ATOM 2135 O O . ARG A 1 281 ? -2.012 11.048 -16.187 1.00 88.12 281 ARG A O 1
ATOM 2142 N N . ASN A 1 282 ? -0.136 12.111 -16.790 1.00 91.06 282 ASN A N 1
ATOM 2143 C CA . ASN A 1 282 ? 0.274 11.095 -17.759 1.00 91.06 282 ASN A CA 1
ATOM 2144 C C . ASN A 1 282 ? 0.830 9.827 -17.097 1.00 91.06 282 ASN A C 1
ATOM 2146 O O . ASN A 1 282 ? 0.873 8.785 -17.734 1.00 91.06 282 ASN A O 1
ATOM 2150 N N . PHE A 1 283 ? 1.207 9.874 -15.817 1.00 94.00 283 PHE A N 1
ATOM 2151 C CA . PHE A 1 283 ? 1.822 8.735 -15.128 1.00 94.00 283 PHE A CA 1
ATOM 2152 C C . PHE A 1 283 ? 0.815 7.626 -14.820 1.00 94.00 283 PHE A C 1
ATOM 2154 O O . PHE A 1 283 ? 1.203 6.492 -14.556 1.00 94.00 283 PHE A O 1
ATOM 2161 N N . THR A 1 284 ? -0.481 7.939 -14.851 1.00 91.75 284 THR A N 1
ATOM 2162 C CA . THR A 1 284 ? -1.549 6.950 -14.687 1.00 91.75 284 THR A CA 1
ATOM 2163 C C . THR A 1 284 ? -1.885 6.218 -15.983 1.00 91.75 284 THR A C 1
ATOM 2165 O O . THR A 1 284 ? -2.641 5.251 -15.935 1.00 91.75 284 THR A O 1
ATOM 2168 N N . ARG A 1 285 ? -1.340 6.653 -17.126 1.00 93.88 285 ARG A N 1
ATOM 2169 C CA . ARG A 1 285 ? -1.509 5.988 -18.420 1.00 93.88 285 ARG A CA 1
ATOM 2170 C C . ARG A 1 285 ? -0.389 4.969 -18.587 1.00 93.88 285 ARG A C 1
ATOM 2172 O O . ARG A 1 285 ? 0.762 5.343 -18.780 1.00 93.88 285 ARG A O 1
ATOM 2179 N N . LEU A 1 286 ? -0.735 3.692 -18.466 1.00 95.00 286 LEU A N 1
ATOM 2180 C CA . LEU A 1 286 ? 0.188 2.579 -18.661 1.00 95.00 286 LEU A CA 1
ATOM 2181 C C . LEU A 1 286 ? -0.178 1.836 -19.944 1.00 95.00 286 LEU A C 1
ATOM 2183 O O . LEU A 1 286 ? -1.351 1.547 -20.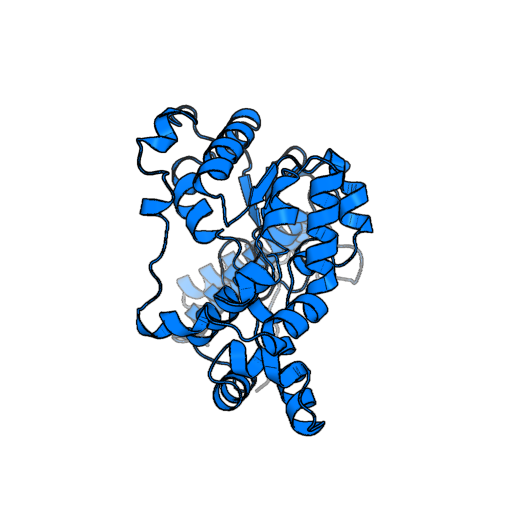172 1.00 95.00 286 LEU A O 1
ATOM 2187 N N . GLY A 1 287 ? 0.821 1.508 -20.756 1.00 95.19 287 GLY A N 1
ATOM 2188 C CA . GLY A 1 287 ? 0.657 0.674 -21.938 1.00 95.19 287 GLY A CA 1
ATOM 2189 C C . GLY A 1 287 ? 0.433 -0.801 -21.593 1.00 95.19 287 GLY A C 1
ATOM 2190 O O . GLY A 1 287 ? 0.684 -1.261 -20.474 1.00 95.19 287 GLY A O 1
ATOM 2191 N N . ALA A 1 288 ? 0.014 -1.580 -22.592 1.00 94.75 288 ALA A N 1
ATOM 2192 C CA . ALA A 1 288 ? -0.286 -3.005 -22.429 1.00 94.75 288 ALA A CA 1
ATOM 2193 C C . ALA A 1 288 ? 0.909 -3.822 -21.893 1.00 94.75 288 ALA A C 1
ATOM 2195 O O . ALA A 1 288 ? 0.736 -4.666 -21.011 1.00 94.75 288 ALA A O 1
ATOM 2196 N N . CYS A 1 289 ? 2.137 -3.544 -22.360 1.00 96.75 289 CYS A N 1
ATOM 2197 C CA . CYS A 1 289 ? 3.348 -4.202 -21.848 1.00 96.75 289 CYS A CA 1
ATOM 2198 C C . CYS A 1 289 ? 3.552 -3.946 -20.347 1.00 96.75 289 CYS A C 1
ATOM 2200 O O . CYS A 1 289 ? 3.827 -4.880 -19.593 1.00 96.75 289 CYS A O 1
ATOM 2202 N N . SER A 1 290 ? 3.379 -2.699 -19.904 1.00 96.88 290 SER A N 1
ATOM 2203 C CA . SER A 1 290 ? 3.509 -2.290 -18.506 1.00 96.88 290 SER A CA 1
ATOM 2204 C C . SER A 1 290 ? 2.485 -2.987 -17.625 1.00 96.88 290 SER A C 1
ATOM 2206 O O . SER A 1 290 ? 2.854 -3.578 -16.611 1.00 96.88 290 SER A O 1
ATOM 2208 N N . LEU A 1 291 ? 1.213 -2.993 -18.035 1.00 95.75 291 LEU A N 1
ATOM 2209 C CA . LEU A 1 291 ? 0.142 -3.679 -17.310 1.00 95.75 291 LEU A CA 1
ATOM 2210 C C . LEU A 1 291 ? 0.425 -5.181 -17.174 1.00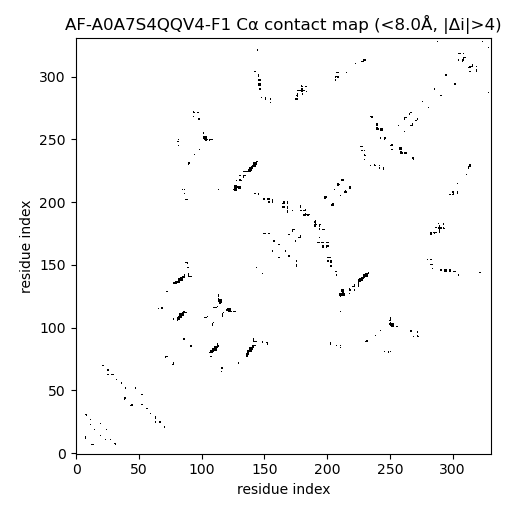 95.75 291 LEU A C 1
ATOM 2212 O O . LEU A 1 291 ? 0.371 -5.721 -16.066 1.00 95.75 291 LEU A O 1
ATOM 2216 N N . ALA A 1 292 ? 0.794 -5.852 -18.269 1.00 96.19 292 ALA A N 1
ATOM 2217 C CA . ALA A 1 292 ? 1.139 -7.273 -18.253 1.00 96.19 292 ALA A CA 1
ATOM 2218 C C . ALA A 1 292 ? 2.337 -7.565 -17.331 1.00 96.19 292 ALA A C 1
ATOM 2220 O O . ALA A 1 292 ? 2.308 -8.505 -16.528 1.00 96.19 292 ALA A O 1
ATOM 2221 N N . ASN A 1 293 ? 3.380 -6.734 -17.397 1.00 97.94 293 ASN A N 1
ATOM 2222 C CA . ASN A 1 293 ? 4.575 -6.886 -16.574 1.00 97.94 293 ASN A CA 1
ATOM 2223 C C . ASN A 1 293 ? 4.293 -6.665 -15.088 1.00 97.94 293 ASN A C 1
ATOM 2225 O O . ASN A 1 293 ? 4.739 -7.475 -14.274 1.00 97.94 293 ASN A O 1
ATOM 2229 N N . LEU A 1 294 ? 3.535 -5.628 -14.728 1.00 97.50 294 LEU A N 1
ATOM 2230 C CA . LEU A 1 294 ? 3.192 -5.326 -13.337 1.00 97.50 294 LEU A CA 1
ATOM 2231 C C . LEU A 1 294 ? 2.258 -6.379 -12.741 1.00 97.50 294 LEU A C 1
ATOM 2233 O O . LEU A 1 294 ? 2.477 -6.805 -11.609 1.00 97.50 294 LEU A O 1
ATOM 2237 N N . ARG A 1 295 ? 1.279 -6.881 -13.505 1.00 96.50 295 ARG A N 1
ATOM 2238 C CA . ARG A 1 295 ? 0.428 -8.004 -13.071 1.00 96.50 295 ARG A CA 1
ATOM 2239 C C . ARG A 1 295 ? 1.242 -9.257 -12.772 1.00 96.50 295 ARG A C 1
ATOM 2241 O O . ARG A 1 295 ? 0.988 -9.946 -11.783 1.00 96.50 295 ARG A O 1
ATOM 2248 N N . ARG A 1 296 ? 2.249 -9.543 -13.602 1.00 96.75 296 ARG A N 1
ATOM 2249 C CA . ARG A 1 296 ? 3.179 -10.654 -13.370 1.00 96.75 296 ARG A CA 1
ATOM 2250 C C . ARG A 1 296 ? 4.084 -10.398 -12.163 1.00 96.75 296 ARG A C 1
ATOM 2252 O O . ARG A 1 296 ? 4.301 -11.326 -11.385 1.00 96.75 296 ARG A O 1
ATOM 2259 N N . TRP A 1 297 ? 4.606 -9.179 -12.016 1.00 97.44 297 TRP A N 1
ATOM 2260 C CA . TRP A 1 297 ? 5.480 -8.783 -10.908 1.00 97.44 297 TRP A CA 1
ATOM 2261 C C . TRP A 1 297 ? 4.755 -8.909 -9.564 1.00 97.44 297 TRP A C 1
ATOM 2263 O O . TRP A 1 297 ? 5.186 -9.663 -8.696 1.00 97.44 297 TRP A O 1
ATOM 2273 N N . TYR A 1 298 ? 3.578 -8.294 -9.438 1.00 96.31 298 TYR A N 1
ATOM 2274 C CA . TYR A 1 298 ? 2.756 -8.303 -8.226 1.00 96.31 298 TYR A CA 1
ATOM 2275 C C . TYR A 1 298 ? 1.771 -9.482 -8.156 1.00 96.31 298 TYR A C 1
ATOM 2277 O O . TYR A 1 298 ? 0.712 -9.400 -7.534 1.00 96.31 298 TYR A O 1
ATOM 2285 N N . ARG A 1 299 ? 2.104 -10.628 -8.764 1.00 95.94 299 ARG A N 1
ATOM 2286 C CA . ARG A 1 299 ? 1.244 -11.829 -8.741 1.00 95.94 299 ARG A CA 1
ATOM 2287 C C . ARG A 1 299 ? 0.904 -12.309 -7.323 1.00 95.94 299 ARG A C 1
ATOM 2289 O O . ARG A 1 299 ? -0.152 -12.904 -7.121 1.00 95.94 299 ARG A O 1
ATOM 2296 N N . ALA A 1 300 ? 1.802 -12.087 -6.360 1.00 94.31 300 ALA A N 1
ATOM 2297 C CA . ALA A 1 300 ? 1.573 -12.415 -4.955 1.00 94.31 300 ALA A CA 1
ATOM 2298 C C . ALA A 1 300 ? 0.468 -11.526 -4.363 1.00 94.31 300 ALA A C 1
ATOM 2300 O O . ALA A 1 300 ? -0.464 -12.042 -3.757 1.00 94.31 300 ALA A O 1
ATOM 2301 N N . ASP A 1 301 ? 0.482 -10.227 -4.645 1.00 95.88 301 ASP A N 1
ATOM 2302 C CA . ASP A 1 301 ? -0.549 -9.296 -4.179 1.00 95.88 301 ASP A CA 1
ATOM 2303 C C . ASP A 1 301 ? -1.933 -9.633 -4.751 1.00 95.88 301 ASP A C 1
ATOM 2305 O O . ASP A 1 301 ? -2.932 -9.616 -4.035 1.00 95.88 301 ASP A O 1
ATOM 2309 N N . TYR A 1 302 ? -2.018 -10.038 -6.021 1.00 96.62 302 TYR A N 1
ATOM 2310 C CA . TYR A 1 302 ? -3.293 -10.498 -6.584 1.00 96.62 302 TYR A CA 1
ATOM 2311 C C . TYR A 1 302 ? -3.788 -11.802 -5.941 1.00 96.62 302 TYR A C 1
ATOM 2313 O O . TYR A 1 302 ? -4.989 -11.969 -5.725 1.00 96.62 302 TYR A O 1
ATOM 2321 N N . ARG A 1 303 ? -2.886 -12.736 -5.604 1.00 95.44 303 ARG A N 1
ATOM 2322 C CA . ARG A 1 303 ? -3.246 -13.950 -4.845 1.00 95.44 303 ARG A CA 1
ATOM 2323 C C . ARG A 1 303 ? -3.744 -13.605 -3.441 1.00 95.44 303 ARG A C 1
ATOM 2325 O O . ARG A 1 303 ? -4.711 -14.214 -2.993 1.00 95.44 303 ARG A O 1
ATOM 2332 N N . LEU A 1 304 ? -3.141 -12.608 -2.796 1.00 95.25 304 LEU A N 1
ATOM 2333 C CA . LEU A 1 304 ? -3.594 -12.055 -1.521 1.00 95.25 304 LEU A CA 1
ATOM 2334 C C . LEU A 1 304 ? -5.006 -11.507 -1.612 1.00 95.25 304 LEU A C 1
ATOM 2336 O O . LEU A 1 304 ? -5.854 -11.909 -0.826 1.00 95.25 304 LEU A O 1
ATOM 2340 N N . ILE A 1 305 ? -5.291 -10.650 -2.586 1.00 96.75 305 ILE A N 1
ATOM 2341 C CA . ILE A 1 305 ? -6.632 -10.076 -2.707 1.00 96.75 305 ILE A CA 1
ATOM 2342 C C . ILE A 1 305 ? -7.674 -11.175 -2.968 1.00 96.75 305 ILE A C 1
ATOM 2344 O O . ILE A 1 305 ? -8.728 -11.175 -2.338 1.00 96.75 305 ILE A O 1
ATOM 2348 N N . ARG A 1 306 ? -7.367 -12.171 -3.812 1.00 96.62 306 ARG A N 1
ATOM 2349 C CA . ARG A 1 306 ? -8.249 -13.337 -4.020 1.00 96.62 306 ARG A CA 1
ATOM 2350 C C . ARG A 1 306 ? -8.482 -14.138 -2.747 1.00 96.62 306 ARG A C 1
ATOM 2352 O O . ARG A 1 306 ? -9.608 -14.562 -2.510 1.00 96.62 306 ARG A O 1
ATOM 2359 N N . PHE A 1 307 ? -7.441 -14.344 -1.941 1.00 95.56 307 PHE A N 1
ATOM 2360 C CA . PHE A 1 307 ? -7.578 -14.970 -0.630 1.00 95.56 307 PHE A CA 1
ATOM 2361 C C . PHE A 1 307 ? -8.552 -14.165 0.239 1.00 95.56 307 PHE A C 1
ATOM 2363 O O . PHE A 1 307 ? -9.534 -14.721 0.710 1.00 95.56 307 PHE A O 1
ATOM 2370 N N . LEU A 1 308 ? -8.346 -12.852 0.372 1.00 96.31 308 LEU A N 1
ATOM 2371 C CA . LEU A 1 308 ? -9.194 -11.985 1.196 1.00 96.31 308 LEU A CA 1
ATOM 2372 C C . LEU A 1 308 ? -10.662 -12.005 0.743 1.00 96.31 308 LEU A C 1
ATOM 2374 O O . LEU A 1 308 ? -11.557 -12.072 1.581 1.00 96.31 308 LEU A O 1
ATOM 2378 N N . VAL A 1 309 ? -10.910 -12.026 -0.568 1.00 97.38 309 VAL A N 1
ATOM 2379 C CA . VAL A 1 309 ? -12.259 -12.170 -1.134 1.00 97.38 309 VAL A CA 1
ATOM 2380 C C . VAL A 1 309 ? -12.872 -13.528 -0.799 1.00 97.38 309 VAL A C 1
ATOM 2382 O O . VAL A 1 309 ? -13.998 -13.593 -0.314 1.00 97.38 309 VAL A O 1
ATOM 2385 N N . ARG A 1 310 ? -12.128 -14.620 -1.001 1.00 96.94 310 ARG A N 1
ATOM 2386 C CA . ARG A 1 310 ? -12.594 -15.978 -0.689 1.00 96.94 310 ARG A CA 1
ATOM 2387 C C . ARG A 1 310 ? -12.905 -16.158 0.798 1.00 96.94 310 ARG A C 1
ATOM 2389 O O . ARG A 1 310 ? -13.841 -16.870 1.140 1.00 96.94 310 ARG A O 1
ATOM 2396 N N . GLU A 1 311 ? -12.139 -15.514 1.675 1.00 95.94 311 GLU A N 1
ATOM 2397 C CA . GLU A 1 311 ? -12.373 -15.563 3.119 1.00 95.94 311 GLU A CA 1
ATOM 2398 C C . GLU A 1 311 ? -13.524 -14.650 3.590 1.00 95.94 311 GLU A C 1
ATOM 2400 O O . GLU A 1 311 ? -13.822 -14.641 4.788 1.00 95.94 311 GLU A O 1
ATOM 2405 N N . GLY A 1 312 ? -14.166 -13.902 2.681 1.00 96.75 312 GLY A N 1
ATOM 2406 C CA . GLY A 1 312 ? -15.263 -12.978 2.985 1.00 96.75 312 GLY A CA 1
ATOM 2407 C C . GLY A 1 312 ? -14.817 -11.657 3.618 1.00 96.75 312 GLY A C 1
ATOM 2408 O O . GLY A 1 312 ? -15.639 -10.940 4.176 1.00 96.75 312 GLY A O 1
ATOM 2409 N N . LEU A 1 313 ? -13.521 -11.334 3.556 1.00 96.38 313 LEU A N 1
ATOM 2410 C CA . LEU A 1 313 ? -12.949 -10.111 4.132 1.00 96.38 313 LEU A CA 1
ATOM 2411 C C . LEU A 1 313 ? -13.011 -8.917 3.170 1.00 96.38 313 LEU A C 1
ATOM 2413 O O . LEU A 1 313 ? -12.883 -7.779 3.605 1.00 96.38 313 LEU A O 1
ATOM 2417 N N . VAL A 1 314 ? -13.178 -9.173 1.871 1.00 97.56 314 VAL A N 1
ATOM 2418 C CA . VAL A 1 314 ? -13.318 -8.160 0.815 1.00 97.56 314 VAL A CA 1
ATOM 2419 C C . VAL A 1 314 ? -14.456 -8.577 -0.115 1.00 97.56 314 VAL A C 1
ATOM 2421 O O . VAL A 1 314 ? -14.614 -9.761 -0.408 1.00 97.56 314 VAL A O 1
ATOM 2424 N N . HIS A 1 315 ? -15.248 -7.617 -0.597 1.00 96.88 315 HIS A N 1
ATOM 2425 C CA . HIS A 1 315 ? -16.385 -7.905 -1.471 1.00 96.88 315 HIS A CA 1
ATOM 2426 C C . HIS A 1 315 ? -15.945 -8.545 -2.812 1.00 96.88 315 HIS A C 1
ATOM 2428 O O . HIS A 1 315 ? -14.976 -8.069 -3.416 1.00 96.88 315 HIS A O 1
ATOM 2434 N N . PRO A 1 316 ? -16.649 -9.575 -3.335 1.00 97.12 316 PRO A N 1
ATOM 2435 C CA . PRO A 1 316 ? -16.255 -10.269 -4.565 1.00 97.12 316 PRO A CA 1
ATOM 2436 C C . PRO A 1 316 ? -16.149 -9.397 -5.818 1.00 97.12 316 PRO A C 1
ATOM 2438 O O . PRO A 1 316 ? -15.296 -9.668 -6.665 1.00 97.12 316 PRO A O 1
ATOM 2441 N N . SER A 1 317 ? -16.952 -8.329 -5.921 1.00 95.75 317 SER A N 1
ATOM 2442 C CA . SER A 1 317 ? -16.897 -7.394 -7.061 1.00 95.75 317 SER A CA 1
ATOM 2443 C C . SER A 1 317 ? -15.514 -6.771 -7.254 1.00 95.75 317 SER A C 1
ATOM 2445 O O . SER A 1 317 ? -15.146 -6.435 -8.377 1.00 95.75 317 SER A O 1
ATOM 2447 N N . TYR A 1 318 ? -14.716 -6.677 -6.185 1.00 96.88 318 TYR A N 1
ATOM 2448 C CA . TYR A 1 318 ? -13.383 -6.098 -6.262 1.00 96.88 318 TYR A CA 1
ATOM 2449 C C . TYR A 1 318 ? -12.464 -6.894 -7.199 1.00 96.88 318 TYR A C 1
ATOM 2451 O O . TYR A 1 318 ? -11.622 -6.308 -7.867 1.00 96.88 318 TYR A O 1
ATOM 2459 N N . LEU A 1 319 ? -12.641 -8.217 -7.339 1.00 96.19 319 LEU A N 1
ATOM 2460 C CA . LEU A 1 319 ? -11.851 -8.991 -8.308 1.00 96.19 319 LEU A CA 1
ATOM 2461 C C . LEU A 1 319 ? -12.164 -8.606 -9.753 1.00 96.19 319 LEU A C 1
ATOM 2463 O O . LEU A 1 319 ? -11.240 -8.528 -10.558 1.00 96.19 319 LEU A O 1
ATOM 2467 N N . THR A 1 320 ? -13.433 -8.337 -10.062 1.00 94.56 320 THR A N 1
ATOM 2468 C CA . THR A 1 320 ? -13.867 -7.909 -11.397 1.00 94.56 320 THR A CA 1
ATOM 2469 C C . THR A 1 320 ? -13.241 -6.569 -11.772 1.00 94.56 320 THR A C 1
ATOM 2471 O O . THR A 1 320 ? -12.800 -6.390 -12.903 1.00 94.56 320 THR A O 1
ATOM 2474 N N . GLU A 1 321 ? -13.126 -5.650 -10.814 1.00 93.88 321 GLU A N 1
ATOM 2475 C CA . GLU A 1 321 ? -12.486 -4.345 -11.016 1.00 93.88 321 GLU A CA 1
ATOM 2476 C C . GLU A 1 321 ? -10.973 -4.450 -11.269 1.00 93.88 321 GLU A C 1
ATOM 2478 O O . GLU A 1 321 ? -10.411 -3.667 -12.035 1.00 93.88 321 GLU A O 1
ATOM 2483 N N . LEU A 1 322 ? -10.304 -5.422 -10.638 1.00 93.44 322 LEU A N 1
ATOM 2484 C CA . LEU A 1 322 ? -8.861 -5.649 -10.778 1.00 93.44 322 LEU A CA 1
ATOM 2485 C C . LEU A 1 322 ? -8.470 -6.332 -12.093 1.00 93.44 322 LEU A C 1
ATOM 2487 O O . LEU A 1 322 ? -7.304 -6.285 -12.500 1.00 93.44 322 LEU A O 1
ATOM 2491 N N . THR A 1 323 ? -9.427 -6.975 -12.754 1.00 84.88 323 THR A N 1
ATOM 2492 C CA . THR A 1 323 ? -9.264 -7.594 -14.070 1.00 84.88 323 THR A CA 1
ATOM 2493 C C . THR A 1 323 ? -10.121 -6.849 -15.090 1.00 84.88 323 THR A C 1
ATOM 2495 O O . THR A 1 323 ? -11.151 -7.384 -15.510 1.00 84.88 323 THR A O 1
ATOM 2498 N N . PRO A 1 324 ? -9.750 -5.615 -15.487 1.00 70.94 324 PRO A N 1
ATOM 2499 C CA . PRO A 1 324 ? -10.475 -4.922 -16.537 1.00 70.94 324 PRO A CA 1
ATOM 2500 C C . PRO A 1 324 ? -10.530 -5.810 -17.780 1.00 70.94 324 PRO A C 1
ATOM 2502 O O . PRO A 1 324 ? -9.548 -6.454 -18.158 1.00 70.94 324 PRO A O 1
ATOM 2505 N N . SER A 1 325 ? -11.717 -5.867 -18.379 1.00 64.94 325 SER A N 1
ATOM 2506 C CA . SER A 1 325 ? -11.923 -6.559 -19.645 1.00 64.94 325 SER A CA 1
ATOM 2507 C C . SER A 1 325 ? -10.938 -6.006 -20.684 1.00 64.94 325 SER A C 1
ATOM 2509 O O . SER A 1 325 ? -10.689 -4.796 -20.677 1.00 64.94 325 SER A O 1
ATOM 2511 N N . PRO A 1 326 ? -10.423 -6.830 -21.617 1.00 65.25 326 PRO A N 1
ATOM 2512 C CA . PRO A 1 326 ? -9.615 -6.346 -22.739 1.00 65.25 326 PRO A CA 1
ATOM 2513 C C . PRO A 1 326 ? -10.257 -5.152 -23.470 1.00 65.25 326 PRO A C 1
ATOM 2515 O O . PRO A 1 326 ? -9.561 -4.258 -23.937 1.00 65.25 326 PRO A O 1
ATOM 2518 N N . ALA A 1 327 ? -11.595 -5.090 -23.503 1.00 61.34 327 ALA A N 1
ATOM 2519 C CA . ALA A 1 327 ? -12.351 -3.990 -24.102 1.00 61.34 327 ALA A CA 1
ATOM 2520 C C . ALA A 1 327 ? -12.229 -2.652 -23.344 1.00 61.34 327 ALA A C 1
ATOM 2522 O O . ALA A 1 327 ? -12.393 -1.589 -23.938 1.00 61.34 327 ALA A O 1
ATOM 2523 N N . THR A 1 328 ? -11.963 -2.687 -22.036 1.00 59.69 328 THR A N 1
ATOM 2524 C CA . THR A 1 328 ? -11.766 -1.493 -21.200 1.00 59.69 328 THR A CA 1
ATOM 2525 C C . THR A 1 328 ? -10.340 -0.954 -21.315 1.00 59.69 328 THR A C 1
ATOM 2527 O O . THR A 1 328 ? -10.135 0.236 -21.120 1.00 59.69 328 THR A O 1
ATOM 2530 N N . GLU A 1 329 ? -9.365 -1.800 -21.659 1.00 57.47 329 GLU A N 1
ATOM 2531 C CA . GLU A 1 329 ? -7.961 -1.394 -21.843 1.00 57.47 329 GLU A CA 1
ATOM 2532 C C . GLU A 1 329 ? -7.689 -0.748 -23.215 1.00 57.47 329 GLU A C 1
ATOM 2534 O O . GLU A 1 329 ? -6.658 -0.107 -23.391 1.00 57.47 329 GLU A O 1
ATOM 2539 N N . ALA A 1 330 ? -8.604 -0.898 -24.179 1.00 53.91 330 ALA A N 1
ATOM 2540 C CA . ALA A 1 330 ? -8.468 -0.361 -25.537 1.00 53.91 330 ALA A CA 1
ATOM 2541 C C . ALA A 1 330 ? -9.003 1.078 -25.720 1.00 53.91 330 ALA A C 1
ATOM 2543 O O . ALA A 1 330 ? -8.911 1.614 -26.824 1.00 53.91 330 ALA A O 1
ATOM 2544 N N . LYS A 1 331 ? -9.586 1.685 -24.677 1.00 48.78 331 LYS A N 1
ATOM 2545 C CA . LYS A 1 331 ? -10.117 3.062 -24.674 1.00 48.78 331 LYS A CA 1
ATOM 2546 C C . LYS A 1 331 ? -9.200 4.002 -23.900 1.00 48.78 331 LYS A C 1
ATOM 2548 O O . LYS A 1 331 ? -9.055 5.158 -24.348 1.00 48.78 331 LYS A O 1
#

Solvent-accessible surface area (backbone atoms only — not comparable to full-atom values): 18721 Å² total; per-residue (Å²): 134,87,78,81,84,83,82,70,60,86,88,50,67,82,82,64,101,61,91,75,55,74,68,58,54,56,48,47,52,51,49,52,53,53,49,50,54,47,31,57,73,69,62,67,49,81,82,60,71,64,71,59,45,58,50,48,51,51,51,52,51,51,52,53,50,52,54,50,47,56,46,44,74,68,38,75,82,45,48,80,21,46,34,32,48,47,40,87,66,22,49,49,69,35,54,45,67,59,46,55,90,38,50,24,68,91,54,36,57,43,65,42,40,59,39,40,71,90,48,94,64,82,38,87,77,51,35,49,52,74,53,69,58,25,94,44,29,31,35,32,39,40,44,54,58,65,64,64,29,39,41,50,20,48,60,55,52,73,74,43,92,67,53,79,64,40,47,57,30,42,72,76,27,80,39,57,35,57,35,32,34,27,59,72,40,89,48,66,69,54,22,49,50,28,50,49,32,42,64,55,36,70,62,50,45,52,56,68,36,42,65,51,36,66,42,69,66,41,45,61,75,25,50,92,21,53,78,44,53,34,42,46,89,43,44,71,68,32,47,43,53,50,48,51,52,34,48,76,64,51,22,37,41,92,82,52,74,47,54,78,43,32,67,75,68,64,56,34,48,82,76,51,56,80,78,74,60,78,89,53,62,66,49,78,60,62,53,71,58,16,52,55,40,43,53,62,71,44,42,61,36,55,50,48,53,51,48,37,31,75,72,68,52,35,68,68,68,57,59,56,69,73,52,66,52,74,78,65,75,76,111

Organism: NCBI:txid311494

Foldseek 3Di:
DDDDDDDFDPLLPDDDPDDDDLVSVLVSLVVVLVVLVVCVVVVVPVPQDDPNSVVVNVVSVVVSLVSVQVCCLVDCVQFLAEEEEEQQQLLVQLLCVLCVVFFPVVLHYHYAYQCGRPDDDDDPPQLASNLPPLVGHAYAYEDELLLVQLLSLLVVQVPDDDDPQQVQLCVLQVALQSLLLQCPDPDPVSVVSSVSNCCRRVSSVDTPCSNHRVDVVSVVVNVVRYQAYHYSVPCQPRSLVVVVSCVVSVGTDPVPVHSVCCNVPQSGCVNSDDDDDPVCPCRSDHDPSSLVRSCVVNVVSLVVVVVCCVSVRDPPVVNCVSDDDPVVNVD

InterPro domains:
  IPR027417 P-loop containing nucleoside triphosphate hydrolase [G3DSA:3.40.50.300] (78-253)

Radius of gyration: 23.24 Å; Cα contacts (8 Å, |Δi|>4): 373; chains: 1; bounding box: 66×41×65 Å

Mean predicted aligned error: 10.76 Å

pLDDT: mean 78.45, std 19.51, range [25.61, 98.62]

Secondary structure (DSSP, 8-state):
-PPPPPPPPTTS----SS---HHHHHHHHHHHHHHHHHHHHTT--TT--THHHHHHHHHHHHHHHHHHHHHHHHSGGGTTPEEEE--TTSSHHHHHHHHGGGB-TTT-EEEE-TT-TTS-S--TT-TTTGGGSTTT-EEEEEE--HHHHHHHHHHHHHTSPPPHHHHHHHHH-SSHHHHHHHTT-SSHHHHHHHHHHHHHSHHHH--HHHHTTSSHHHHHHTGGGEEEEEEGGGHHHHHHHHHHHHHHTT-B-TT--HHHHHTTTT-SHHHH-PPPPGGGGGGG---HHHHHHHHHHTHHHHHHHHHHHHTTSS-THHHHHHS--HHHHT-

Sequence (331 aa):
KRWPPVRWPAQCGRPAMARVSTSSACLCLRLAAGELARALADGTAAGLRGADAAHLIDIVGELNHKLLMENLLRSDHMDGKLLFIHIGKTGGTAIKACIAPWLNWAKGFWVVDREGLFYEDEIETWQGSAMRNCGARRFAFFVRDPVRRFVSAFMARQRRPWSAGEERAFEQFPTPDALACALSSGSPAWRGRARGAMLTLGHVRDGLADYLGGNFSALARCRGSIRFVGRTEHLDEDLPSLARVLQAEGALLDNFPGAAASAGAGLGPSACKRCSSPAYRNFTRLGACSLANLRRWYRADYRLIRFLVREGLVHPSYLTELTPSPATEAK